Protein AF-A0ABD5P084-F1 (afdb_monomer)

Radius of gyration: 22.84 Å; Cα contacts (8 Å, |Δi|>4): 443; chains: 1; bounding box: 46×52×56 Å

Nearest PDB structures (foldseek):
  8exq-assembly1_B  TM=5.703E-01  e=5.249E-02  Staphylococcus aureus
  4il3-assembly1_A  TM=5.651E-01  e=4.372E-01  Saccharomyces mikatae
  3zvs-assembly3_C  TM=4.382E-01  e=3.040E-01  Archaeoglobus fulgidus

Structure (mmCIF, N/CA/C/O backbone):
data_AF-A0ABD5P084-F1
#
_entry.id   AF-A0ABD5P084-F1
#
loop_
_atom_site.group_PDB
_atom_site.id
_atom_site.type_symbol
_atom_site.label_atom_id
_atom_site.label_alt_id
_atom_site.label_comp_id
_atom_site.label_asym_id
_atom_site.label_entity_id
_atom_site.label_seq_id
_atom_site.pdbx_PDB_ins_code
_atom_site.Cartn_x
_atom_site.Cartn_y
_atom_site.Cartn_z
_atom_site.occupancy
_atom_site.B_iso_or_equiv
_atom_site.auth_seq_id
_atom_site.auth_comp_id
_atom_site.auth_asym_id
_atom_site.auth_atom_id
_atom_site.pdbx_PDB_model_num
ATOM 1 N N . MET A 1 1 ? -18.723 -13.998 24.085 1.00 54.84 1 MET A N 1
ATOM 2 C CA . MET A 1 1 ? -17.718 -13.232 23.325 1.00 54.84 1 MET A CA 1
ATOM 3 C C . MET A 1 1 ? -18.408 -12.003 22.784 1.00 54.84 1 MET A C 1
ATOM 5 O O . MET A 1 1 ? -19.487 -12.147 22.219 1.00 54.84 1 MET A O 1
ATOM 9 N N . VAL A 1 2 ? -17.858 -10.820 23.046 1.00 67.44 2 VAL A N 1
ATOM 10 C CA . VAL A 1 2 ? -18.330 -9.588 22.409 1.00 67.44 2 VAL A CA 1
ATOM 11 C C . VAL A 1 2 ? -17.763 -9.608 20.998 1.00 67.44 2 VAL A C 1
ATOM 13 O O . VAL A 1 2 ? -16.557 -9.723 20.831 1.00 67.44 2 VAL A O 1
ATOM 16 N N . THR A 1 3 ? -18.636 -9.590 19.999 1.00 78.06 3 THR A N 1
ATOM 17 C CA . THR A 1 3 ? -18.246 -9.489 18.595 1.00 78.06 3 THR A CA 1
ATOM 18 C C . THR A 1 3 ? -18.755 -8.158 18.065 1.00 78.06 3 THR A C 1
ATOM 20 O O . THR A 1 3 ? -19.953 -7.888 18.159 1.00 78.06 3 THR A O 1
ATOM 23 N N . ALA A 1 4 ? -17.864 -7.326 17.540 1.00 90.50 4 ALA A N 1
ATOM 24 C CA . ALA A 1 4 ? -18.162 -5.988 17.045 1.00 90.50 4 ALA A CA 1
ATOM 25 C C . ALA A 1 4 ? -17.685 -5.811 15.598 1.00 90.50 4 ALA A C 1
ATOM 27 O O . ALA A 1 4 ? -16.841 -6.557 15.101 1.00 90.50 4 ALA A O 1
ATOM 28 N N . GLY A 1 5 ? -18.248 -4.813 14.923 1.00 93.81 5 GLY A N 1
ATOM 29 C CA . GLY A 1 5 ? -17.979 -4.512 13.519 1.00 93.81 5 GLY A CA 1
ATOM 30 C C . GLY A 1 5 ? -18.914 -5.208 12.549 1.00 93.81 5 GLY A C 1
ATOM 31 O O . GLY A 1 5 ? -19.716 -6.062 12.923 1.00 93.81 5 GLY A O 1
ATOM 32 N N . ASN A 1 6 ? -18.827 -4.781 11.294 1.00 96.38 6 ASN A N 1
ATOM 33 C CA . ASN A 1 6 ? -19.789 -5.113 10.253 1.00 96.38 6 ASN A CA 1
ATOM 34 C C . ASN A 1 6 ? -19.109 -5.845 9.094 1.00 96.38 6 ASN A C 1
ATOM 36 O O . ASN A 1 6 ? -17.939 -5.612 8.788 1.00 96.38 6 ASN A O 1
ATOM 40 N N . LEU A 1 7 ? -19.866 -6.692 8.402 1.00 97.25 7 LEU A N 1
ATOM 41 C CA . LEU A 1 7 ? -19.455 -7.286 7.133 1.00 97.25 7 LEU A CA 1
ATOM 42 C C . LEU A 1 7 ? -20.059 -6.470 5.987 1.00 97.25 7 LEU A C 1
ATOM 44 O O . LEU A 1 7 ? -21.274 -6.291 5.931 1.00 97.25 7 LEU A O 1
ATOM 48 N N . GLY A 1 8 ? -19.217 -5.971 5.083 1.00 94.38 8 GLY A N 1
ATOM 49 C CA . GLY A 1 8 ? -19.654 -5.237 3.889 1.00 94.38 8 GLY A CA 1
ATOM 50 C C . GLY A 1 8 ? -19.990 -6.147 2.703 1.00 94.38 8 GLY A C 1
ATOM 51 O O . GLY A 1 8 ? -20.594 -5.703 1.729 1.00 94.38 8 GLY A O 1
ATOM 52 N N . ASP A 1 9 ? -19.629 -7.429 2.779 1.00 94.62 9 ASP A N 1
ATOM 53 C CA . ASP A 1 9 ? -19.965 -8.453 1.793 1.00 94.62 9 ASP A CA 1
ATOM 54 C C . ASP A 1 9 ? -20.130 -9.841 2.444 1.00 94.62 9 ASP A C 1
ATOM 56 O O . ASP A 1 9 ? -19.928 -10.019 3.644 1.00 94.62 9 ASP A O 1
ATOM 60 N N . SER A 1 10 ? -20.519 -10.839 1.646 1.00 95.38 10 SER A N 1
ATOM 61 C CA . SER A 1 10 ? -20.676 -12.236 2.075 1.00 95.38 10 SER A CA 1
ATOM 62 C C . SER A 1 10 ? -19.436 -13.103 1.819 1.00 95.38 10 SER A C 1
ATOM 64 O O . SER A 1 10 ? -19.519 -14.333 1.835 1.00 95.38 10 SER A O 1
ATOM 66 N N . HIS A 1 11 ? -18.282 -12.499 1.523 1.00 96.25 11 HIS A N 1
ATOM 67 C CA . HIS A 1 11 ? -17.085 -13.249 1.171 1.00 96.25 11 HIS A CA 1
ATOM 68 C C . HIS A 1 11 ? -16.415 -13.829 2.427 1.00 96.25 11 HIS A C 1
ATOM 70 O O . HIS A 1 11 ? -16.206 -13.133 3.419 1.00 96.25 11 HIS A O 1
ATOM 76 N N . ALA A 1 12 ? -15.990 -15.097 2.369 1.00 96.31 12 ALA A N 1
ATOM 77 C CA . ALA A 1 12 ? -15.401 -15.801 3.515 1.00 96.31 12 ALA A CA 1
ATOM 78 C C . ALA A 1 12 ? -14.150 -15.107 4.091 1.00 96.31 12 ALA A C 1
ATOM 80 O O . ALA A 1 12 ? -13.895 -15.175 5.289 1.00 96.31 12 ALA A O 1
ATOM 81 N N . LEU A 1 13 ? -13.371 -14.412 3.253 1.00 97.19 13 LEU A N 1
ATOM 82 C CA . LEU A 1 13 ? -12.238 -13.607 3.728 1.00 97.19 13 LEU A CA 1
ATOM 83 C C . LEU A 1 13 ? -12.682 -12.452 4.636 1.00 97.19 13 LEU A C 1
ATOM 85 O O . LEU A 1 13 ? -12.022 -12.210 5.640 1.00 97.19 13 LEU A O 1
ATOM 89 N N . SER A 1 14 ? -13.782 -11.769 4.317 1.00 97.69 14 SER A N 1
ATOM 90 C CA . SER A 1 14 ? -14.307 -10.680 5.148 1.00 97.69 14 SER A CA 1
ATOM 91 C C . SER A 1 14 ? -14.732 -11.209 6.514 1.00 97.69 14 SER A C 1
ATOM 93 O O . SER A 1 14 ? -14.387 -10.611 7.527 1.00 97.69 14 SER A O 1
ATOM 95 N N . GLN A 1 15 ? -15.381 -12.380 6.545 1.00 97.25 15 GLN A N 1
ATOM 96 C CA . GLN A 1 15 ? -15.731 -13.064 7.791 1.00 97.25 15 GLN A CA 1
ATOM 97 C C . GLN A 1 15 ? -14.491 -13.420 8.620 1.00 97.25 15 GLN A C 1
ATOM 99 O O . GLN A 1 15 ? -14.422 -13.063 9.790 1.00 97.25 15 GLN A O 1
ATOM 104 N N . ARG A 1 16 ? -13.482 -14.056 8.013 1.00 97.69 16 ARG A N 1
ATOM 105 C CA . ARG A 1 16 ? -12.246 -14.418 8.727 1.00 97.69 16 ARG A CA 1
ATOM 106 C C . ARG A 1 16 ? -11.481 -13.197 9.227 1.00 97.69 16 ARG A C 1
ATOM 108 O O . ARG A 1 16 ? -10.911 -13.229 10.310 1.00 97.69 16 ARG A O 1
ATOM 115 N N . ALA A 1 17 ? -11.445 -12.125 8.439 1.00 97.62 17 ALA A N 1
ATOM 116 C CA . ALA A 1 17 ? -10.803 -10.881 8.839 1.00 97.62 17 ALA A CA 1
ATOM 117 C C . ALA A 1 17 ? -11.528 -10.216 10.010 1.00 97.62 17 ALA A C 1
ATOM 119 O O . ALA A 1 17 ? -10.876 -9.719 10.922 1.00 97.62 17 ALA A O 1
ATOM 120 N N . TRP A 1 18 ? -12.860 -10.247 9.994 1.00 97.81 18 TRP A N 1
ATOM 121 C CA . TRP A 1 18 ? -13.700 -9.771 11.086 1.00 97.81 18 TRP A CA 1
ATOM 122 C C . TRP A 1 18 ? -13.502 -10.597 12.366 1.00 97.81 18 TRP A C 1
ATOM 124 O O . TRP A 1 18 ? -13.300 -10.012 13.429 1.00 97.81 18 TRP A O 1
ATOM 134 N N . GLU A 1 19 ? -13.488 -11.931 12.276 1.00 97.62 19 GLU A N 1
ATOM 135 C CA . GLU A 1 19 ? -13.189 -12.830 13.405 1.00 97.62 19 GLU A CA 1
ATOM 136 C C . GLU A 1 19 ? -11.808 -12.516 13.994 1.00 97.62 19 GLU A C 1
ATOM 138 O O . GLU A 1 19 ? -11.692 -12.224 15.183 1.00 97.62 19 GLU A O 1
ATOM 143 N N . TYR A 1 20 ? -10.780 -12.454 13.143 1.00 98.00 20 TYR A N 1
ATOM 144 C CA . TYR A 1 20 ? -9.416 -12.166 13.577 1.00 98.00 20 TYR A CA 1
ATOM 145 C C . TYR A 1 20 ? -9.260 -10.757 14.168 1.00 98.00 20 TYR A C 1
ATOM 147 O O . TYR A 1 20 ? -8.559 -10.571 15.155 1.00 98.00 20 TYR A O 1
ATOM 155 N N . ALA A 1 21 ? -9.936 -9.744 13.621 1.00 97.88 21 ALA A N 1
ATOM 156 C CA . ALA A 1 21 ? -9.920 -8.406 14.205 1.00 97.88 21 ALA A CA 1
ATOM 157 C C . ALA A 1 21 ? -10.550 -8.383 15.605 1.00 97.88 21 ALA A C 1
ATOM 159 O O . ALA A 1 21 ? -10.058 -7.683 16.485 1.00 97.88 21 ALA A O 1
ATOM 160 N N . ASN A 1 22 ? -11.606 -9.169 15.836 1.00 97.75 22 ASN A N 1
ATOM 161 C CA . ASN A 1 22 ? -12.176 -9.316 17.171 1.00 97.75 22 ASN A CA 1
ATOM 162 C C . ASN A 1 22 ? -11.202 -10.023 18.126 1.00 97.75 22 ASN A C 1
ATOM 164 O O . ASN A 1 22 ? -11.099 -9.608 19.275 1.00 97.75 22 ASN A O 1
ATOM 168 N N . GLU A 1 23 ? -10.443 -11.020 17.667 1.00 97.00 23 GLU A N 1
ATOM 169 C CA . GLU A 1 23 ? -9.366 -11.631 18.463 1.00 97.00 23 GLU A CA 1
ATOM 170 C C . GLU A 1 23 ? -8.257 -10.623 18.802 1.00 97.00 23 GLU A C 1
ATOM 172 O O . GLU A 1 23 ? -7.794 -10.586 19.937 1.00 97.00 23 GLU A O 1
ATOM 177 N N . VAL A 1 24 ? -7.873 -9.759 17.856 1.00 97.12 24 VAL A N 1
ATOM 178 C CA . VAL A 1 24 ? -6.862 -8.710 18.077 1.00 97.12 24 VAL A CA 1
ATOM 179 C C . VAL A 1 24 ? -7.318 -7.663 19.096 1.00 97.12 24 VAL A C 1
ATOM 181 O O . VAL A 1 24 ? -6.487 -7.167 19.843 1.00 97.12 24 VAL A O 1
ATOM 184 N N . ILE A 1 25 ? -8.605 -7.304 19.110 1.00 97.44 25 ILE A N 1
ATOM 185 C CA . ILE A 1 25 ? -9.135 -6.217 19.952 1.00 97.44 25 ILE A CA 1
ATOM 186 C C . ILE A 1 25 ? -9.654 -6.702 21.310 1.00 97.44 25 ILE A C 1
ATOM 188 O O . ILE A 1 25 ? -9.570 -5.974 22.296 1.00 97.44 25 ILE A O 1
ATOM 192 N N . PHE A 1 26 ? -10.246 -7.894 21.368 1.00 96.31 26 PHE A N 1
ATOM 193 C CA . PHE A 1 26 ? -10.879 -8.430 22.578 1.00 96.31 26 PHE A CA 1
ATOM 194 C C . PHE A 1 26 ? -10.132 -9.623 23.183 1.00 96.31 26 PHE A C 1
ATOM 196 O O . PHE A 1 26 ? -10.544 -10.110 24.236 1.00 96.31 26 PHE A O 1
ATOM 203 N N . GLY A 1 27 ? -9.095 -10.131 22.515 1.00 93.62 27 GLY A N 1
ATOM 204 C CA . GLY A 1 27 ? -8.202 -11.152 23.054 1.00 93.62 27 GLY A CA 1
ATOM 205 C C . GLY A 1 27 ? -7.037 -10.552 23.841 1.00 93.62 27 GLY A C 1
ATOM 206 O O . GLY A 1 27 ? -6.869 -9.340 23.910 1.00 93.62 27 GLY A O 1
ATOM 207 N N . ASP A 1 28 ? -6.211 -11.429 24.411 1.00 92.50 28 ASP A N 1
ATOM 208 C CA . ASP A 1 28 ? -5.080 -11.041 25.269 1.00 92.50 28 ASP A CA 1
ATOM 209 C C . ASP A 1 28 ? -3.721 -11.068 24.541 1.00 92.50 28 ASP A C 1
ATOM 211 O O . ASP A 1 28 ? -2.689 -10.751 25.129 1.00 92.50 28 ASP A O 1
ATOM 215 N N . GLU A 1 29 ? -3.692 -11.499 23.274 1.00 95.62 29 GLU A N 1
ATOM 216 C CA . GLU A 1 29 ? -2.445 -11.651 22.509 1.00 95.62 29 GLU A CA 1
ATOM 217 C C . GLU A 1 29 ? -1.867 -10.298 22.073 1.00 95.62 29 GLU A C 1
ATOM 219 O O . GLU A 1 29 ? -0.648 -10.119 22.058 1.00 95.62 29 GLU A O 1
ATOM 224 N N . TRP A 1 30 ? -2.734 -9.343 21.729 1.00 96.94 30 TRP A N 1
ATOM 225 C CA . TRP A 1 30 ? -2.341 -8.074 21.128 1.00 96.94 30 TRP A CA 1
ATOM 226 C C . TRP A 1 30 ? -2.726 -6.892 22.027 1.00 96.94 30 TRP A C 1
ATOM 228 O O . TRP A 1 30 ? -3.754 -6.922 22.692 1.00 96.94 30 TRP A O 1
ATOM 238 N N . PRO A 1 31 ? -1.923 -5.816 22.045 1.00 96.12 31 PRO A N 1
ATOM 239 C CA . PRO A 1 31 ? -2.135 -4.669 22.929 1.00 96.12 31 PRO A CA 1
ATOM 240 C C . PRO A 1 31 ? -3.229 -3.695 22.463 1.00 96.12 31 PRO A C 1
ATOM 242 O O . PRO A 1 31 ? -3.500 -2.721 23.165 1.00 96.12 31 PRO A O 1
ATOM 245 N N . LEU A 1 32 ? -3.823 -3.895 21.280 1.00 95.50 32 LEU A N 1
ATOM 246 C CA . LEU A 1 32 ? -4.960 -3.083 20.848 1.00 95.50 32 LEU A CA 1
ATOM 247 C C . LEU A 1 32 ? -6.213 -3.507 21.616 1.00 95.50 32 LEU A C 1
ATOM 249 O O . LEU A 1 32 ? -6.466 -4.685 21.816 1.00 95.50 32 LEU A O 1
ATOM 253 N N . THR A 1 33 ? -7.019 -2.528 22.015 1.00 96.19 33 THR A N 1
ATOM 254 C CA . THR A 1 33 ? -8.219 -2.748 22.836 1.00 96.19 33 THR A CA 1
ATOM 255 C C . THR A 1 33 ? -9.388 -1.917 22.301 1.00 96.19 33 THR A C 1
ATOM 257 O O . THR A 1 33 ? -9.175 -1.059 21.433 1.00 96.19 33 THR A O 1
ATOM 260 N N . PRO A 1 34 ? -10.616 -2.096 22.824 1.00 96.06 34 PRO A N 1
ATOM 261 C CA . PRO A 1 34 ? -11.763 -1.276 22.432 1.00 96.06 34 PRO A CA 1
ATOM 262 C C . PRO A 1 34 ? -11.596 0.223 22.719 1.00 96.06 34 PRO A C 1
ATOM 264 O O . PRO A 1 34 ? -12.271 1.032 22.091 1.00 96.06 34 PRO A O 1
ATOM 267 N N . ASP A 1 35 ? -10.682 0.602 23.620 1.00 94.88 35 ASP A N 1
ATOM 268 C CA . ASP A 1 35 ? -10.344 2.009 23.885 1.00 94.88 35 ASP A CA 1
ATOM 269 C C . ASP A 1 35 ? -9.488 2.623 22.764 1.00 94.88 35 ASP A C 1
ATOM 271 O O . ASP A 1 35 ? -9.433 3.843 22.613 1.00 94.88 35 ASP A O 1
ATOM 275 N N . HIS A 1 36 ? -8.817 1.782 21.971 1.00 95.94 36 HIS A N 1
ATOM 276 C CA . HIS A 1 36 ? -7.998 2.198 20.835 1.00 95.94 36 HIS A CA 1
ATOM 277 C C . HIS A 1 36 ? -8.783 2.161 19.521 1.00 95.94 36 HIS A C 1
ATOM 279 O O . HIS A 1 36 ? -8.649 3.060 18.694 1.00 95.94 36 HIS A O 1
ATOM 285 N N . VAL A 1 37 ? -9.576 1.107 19.306 1.00 96.69 37 VAL A N 1
ATOM 286 C CA . VAL A 1 37 ? -10.361 0.917 18.081 1.00 96.69 37 VAL A CA 1
ATOM 287 C C . VAL A 1 37 ? -11.785 0.518 18.444 1.00 96.69 37 VAL A C 1
ATOM 289 O O . VAL A 1 37 ? -12.042 -0.601 18.891 1.00 96.69 37 VAL A O 1
ATOM 292 N N . ASP A 1 38 ? -12.735 1.399 18.150 1.00 96.56 38 ASP A N 1
ATOM 293 C CA . ASP A 1 38 ? -14.154 1.074 18.164 1.00 96.56 38 ASP A CA 1
ATOM 294 C C . ASP A 1 38 ? -14.495 0.250 16.917 1.00 96.56 38 ASP A C 1
ATOM 296 O O . ASP A 1 38 ? -14.805 0.778 15.839 1.00 96.56 38 ASP A O 1
ATOM 300 N N . LEU A 1 39 ? -14.426 -1.075 17.068 1.00 96.81 39 LEU A N 1
ATOM 301 C CA . LEU A 1 39 ? -14.740 -2.010 15.992 1.00 96.81 39 LEU A CA 1
ATOM 302 C C . LEU A 1 39 ? -16.181 -1.899 15.504 1.00 96.81 39 LEU A C 1
ATOM 304 O O . LEU A 1 39 ? -16.416 -2.215 14.343 1.00 96.81 39 LEU A O 1
ATOM 308 N N . SER A 1 40 ? -17.140 -1.417 16.308 1.00 96.69 40 SER A N 1
ATOM 309 C CA . SER A 1 40 ? -18.540 -1.277 15.864 1.00 96.69 40 SER A CA 1
ATOM 310 C C . SER A 1 40 ? -18.689 -0.332 14.665 1.00 96.69 40 SER A C 1
ATOM 312 O O . SER A 1 40 ? -19.642 -0.435 13.889 1.00 96.69 40 SER A O 1
ATOM 314 N N . ARG A 1 41 ? -17.688 0.531 14.469 1.00 96.81 41 ARG A N 1
ATOM 315 C CA . ARG A 1 41 ? -17.584 1.516 13.392 1.00 96.81 41 ARG A CA 1
ATOM 316 C C . ARG A 1 41 ? -16.690 1.060 12.241 1.00 96.81 41 ARG A C 1
ATOM 318 O O . ARG A 1 41 ? -16.407 1.846 11.337 1.00 96.81 41 ARG A O 1
ATOM 325 N N . VAL A 1 42 ? -16.239 -0.192 12.261 1.00 98.06 42 VAL A N 1
ATOM 326 C CA . VAL A 1 42 ? -15.393 -0.789 11.228 1.00 98.06 42 VAL A CA 1
ATOM 327 C C . VAL A 1 42 ? -16.207 -1.785 10.406 1.00 98.06 42 VAL A C 1
ATOM 329 O O . VAL A 1 42 ? -16.920 -2.634 10.940 1.00 98.06 42 VAL A O 1
ATOM 332 N N . THR A 1 43 ? -16.101 -1.676 9.084 1.00 97.94 43 THR A N 1
ATOM 333 C CA . THR A 1 43 ? -16.684 -2.614 8.118 1.00 97.94 43 THR A CA 1
ATOM 334 C C . THR A 1 43 ? -15.578 -3.374 7.395 1.00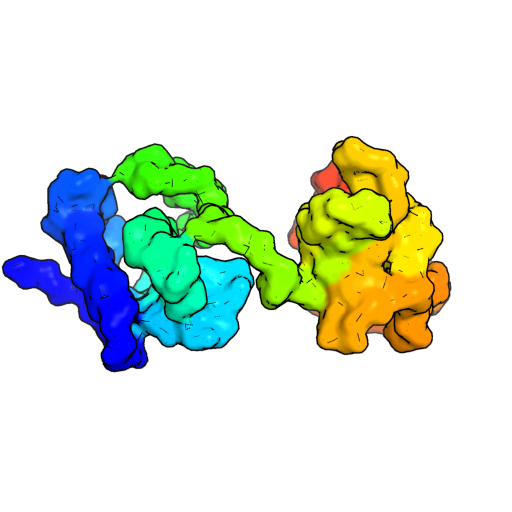 97.94 43 THR A C 1
ATOM 336 O O . THR A 1 43 ? -14.615 -2.762 6.935 1.00 97.94 43 THR A O 1
ATOM 339 N N . PHE A 1 44 ? -15.714 -4.692 7.268 1.00 98.25 44 PHE A N 1
ATOM 340 C CA . PHE A 1 44 ? -14.752 -5.553 6.580 1.00 98.25 44 PHE A CA 1
ATOM 341 C C . PHE A 1 44 ? -15.268 -5.962 5.202 1.00 98.25 44 PHE A C 1
ATOM 343 O O . PHE A 1 44 ? -16.402 -6.423 5.067 1.00 98.25 44 PHE A O 1
ATOM 350 N N . GLU A 1 45 ? -14.421 -5.819 4.186 1.00 97.50 45 GLU A N 1
ATOM 351 C CA . GLU A 1 45 ? -14.733 -6.162 2.797 1.00 97.50 45 GLU A CA 1
ATOM 352 C C . GLU A 1 45 ? -13.582 -6.900 2.110 1.00 97.50 45 GLU A C 1
ATOM 354 O O . GLU A 1 45 ? -12.397 -6.679 2.378 1.00 97.50 45 GLU A O 1
ATOM 359 N N . THR A 1 46 ? -13.926 -7.704 1.112 1.00 96.00 46 THR A N 1
ATOM 360 C CA . THR A 1 46 ? -12.990 -8.366 0.217 1.00 96.00 46 THR A CA 1
ATOM 361 C C . THR A 1 46 ? -13.003 -7.706 -1.157 1.00 96.00 46 THR A C 1
ATOM 363 O O . THR A 1 46 ? -14.021 -7.592 -1.833 1.00 96.00 46 THR A O 1
ATOM 366 N N . SER A 1 47 ? -11.823 -7.342 -1.654 1.00 89.44 47 SER A N 1
ATOM 367 C CA . SER A 1 47 ? -11.641 -6.897 -3.030 1.00 89.44 47 SER A CA 1
ATOM 368 C C . SER A 1 47 ? -11.104 -8.009 -3.922 1.00 89.44 47 SER A C 1
ATOM 370 O O . SER A 1 47 ? -9.996 -8.508 -3.725 1.00 89.44 47 SER A O 1
ATOM 372 N N . THR A 1 48 ? -11.830 -8.306 -4.998 1.00 85.12 48 THR A N 1
ATOM 373 C CA . THR A 1 48 ? -11.355 -9.165 -6.098 1.00 85.12 48 THR A CA 1
ATOM 374 C C . THR A 1 48 ? -10.509 -8.412 -7.130 1.00 85.12 48 THR A C 1
ATOM 376 O O . THR A 1 48 ? -9.887 -9.032 -7.987 1.00 85.12 48 THR A O 1
ATOM 379 N N . ARG A 1 49 ? -10.468 -7.073 -7.058 1.00 80.12 49 ARG A N 1
ATOM 380 C CA . ARG A 1 49 ? -9.785 -6.196 -8.032 1.00 80.12 49 ARG A CA 1
ATOM 381 C C . ARG A 1 49 ? -8.528 -5.524 -7.475 1.00 80.12 49 ARG A C 1
ATOM 383 O O . ARG A 1 49 ? -7.788 -4.886 -8.223 1.00 80.12 49 ARG A O 1
ATOM 390 N N . MET A 1 50 ? -8.285 -5.616 -6.169 1.00 75.62 50 MET A N 1
ATOM 391 C CA . MET A 1 50 ? -7.124 -5.005 -5.525 1.00 75.62 50 MET A CA 1
ATOM 392 C C . MET A 1 50 ? -5.858 -5.8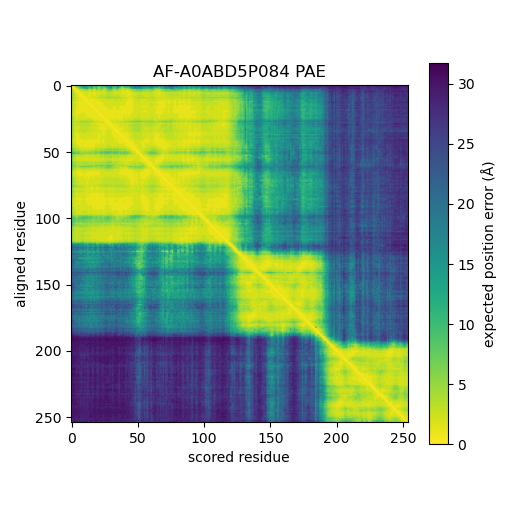07 -5.835 1.00 75.62 50 MET A C 1
ATOM 394 O O . MET A 1 50 ? -5.650 -6.896 -5.309 1.00 75.62 50 MET A O 1
ATOM 398 N N . VAL A 1 51 ? -5.009 -5.249 -6.698 1.00 65.56 51 VAL A N 1
ATOM 399 C CA . VAL A 1 51 ? -3.802 -5.927 -7.211 1.00 65.56 51 VAL A CA 1
ATOM 400 C C . VAL A 1 51 ? -2.483 -5.296 -6.763 1.00 65.56 51 VAL A C 1
ATOM 402 O O . VAL A 1 51 ? -1.434 -5.886 -6.983 1.00 65.56 51 VAL A O 1
ATOM 405 N N . ARG A 1 52 ? -2.518 -4.094 -6.171 1.00 63.81 52 ARG A N 1
ATOM 406 C CA . ARG A 1 52 ? -1.315 -3.317 -5.797 1.00 63.81 52 ARG A CA 1
ATOM 407 C C . ARG A 1 52 ? -1.045 -3.254 -4.296 1.00 63.81 52 ARG A C 1
ATOM 409 O O . ARG A 1 52 ? 0.019 -2.799 -3.900 1.00 63.81 52 ARG A O 1
ATOM 416 N N . ARG A 1 53 ? -2.041 -3.600 -3.486 1.00 72.19 53 ARG A N 1
ATOM 417 C CA . ARG A 1 53 ? -2.016 -3.527 -2.024 1.00 72.19 53 ARG A CA 1
ATOM 418 C C . ARG A 1 53 ? -2.627 -4.805 -1.473 1.00 72.19 53 ARG A C 1
ATOM 420 O O . ARG A 1 53 ? -3.420 -5.444 -2.169 1.00 72.19 53 ARG A O 1
ATOM 427 N N . HIS A 1 54 ? -2.261 -5.147 -0.248 1.00 84.56 54 HIS A N 1
ATOM 428 C CA . HIS A 1 54 ? -2.796 -6.317 0.440 1.00 84.56 54 HIS A CA 1
ATOM 429 C C . HIS A 1 54 ? -4.027 -5.975 1.282 1.00 84.56 54 HIS A C 1
ATOM 431 O O . HIS A 1 54 ? -4.959 -6.777 1.334 1.00 84.56 54 HIS A O 1
ATOM 437 N N . GLY A 1 55 ? -4.057 -4.758 1.825 1.00 85.19 55 GLY A N 1
ATOM 438 C CA . GLY A 1 55 ? -5.181 -4.155 2.523 1.00 85.19 55 GLY A CA 1
ATOM 439 C C . GLY A 1 55 ? -5.249 -2.650 2.276 1.00 85.19 55 GLY A C 1
ATOM 440 O O . GLY A 1 55 ? -4.354 -2.055 1.658 1.00 85.19 55 GLY A O 1
ATOM 441 N N . VAL A 1 56 ? -6.369 -2.058 2.676 1.00 86.62 56 VAL A N 1
ATOM 442 C CA . VAL A 1 56 ? -6.505 -0.615 2.860 1.00 86.62 56 VAL A CA 1
ATOM 443 C C . VAL A 1 56 ? -7.623 -0.321 3.853 1.00 86.62 56 VAL A C 1
ATOM 445 O O . VAL A 1 56 ? -8.716 -0.876 3.738 1.00 86.62 56 VAL A O 1
ATOM 448 N N . CYS A 1 57 ? -7.370 0.608 4.763 1.00 89.69 57 CYS A N 1
ATOM 449 C CA . CYS A 1 57 ? -8.367 1.258 5.592 1.00 89.69 57 CYS A CA 1
ATOM 450 C C . CYS A 1 57 ? -8.783 2.593 4.956 1.00 89.69 57 CYS A C 1
ATOM 452 O O . CYS A 1 57 ? -7.948 3.445 4.645 1.00 89.69 57 CYS A O 1
ATOM 454 N N . SER A 1 58 ? -10.081 2.776 4.725 1.00 86.62 58 SER A N 1
ATOM 455 C CA . SER A 1 58 ? -10.662 4.042 4.262 1.00 86.62 58 SER A CA 1
ATOM 456 C C . SER A 1 58 ? -11.667 4.571 5.274 1.00 86.62 58 SER A C 1
ATOM 458 O O . SER A 1 58 ? -12.464 3.787 5.778 1.00 86.62 58 SER A O 1
ATOM 460 N N . SER A 1 59 ? -11.664 5.880 5.518 1.00 88.88 59 SER A N 1
ATOM 461 C CA . SER A 1 59 ? -12.552 6.557 6.470 1.00 88.88 59 SER A CA 1
ATOM 462 C C . SER A 1 59 ? -13.536 7.484 5.757 1.00 88.88 59 SER A C 1
ATOM 464 O O . SER A 1 59 ? -13.214 8.039 4.703 1.00 88.88 59 SER A O 1
ATOM 466 N N . ASP A 1 60 ? -14.719 7.669 6.342 1.00 88.12 60 ASP A N 1
ATOM 467 C CA . ASP A 1 60 ? -15.691 8.689 5.928 1.00 88.12 60 ASP A CA 1
ATOM 468 C C . ASP A 1 60 ? -15.399 10.087 6.507 1.00 88.12 60 ASP A C 1
ATOM 470 O O . ASP A 1 60 ? -16.119 11.042 6.221 1.00 88.12 60 ASP A O 1
ATOM 474 N N . GLY A 1 61 ? -14.336 10.219 7.309 1.00 83.31 61 GLY A N 1
ATOM 475 C CA . GLY A 1 61 ? -13.959 11.456 7.998 1.00 83.31 61 GLY A CA 1
ATOM 476 C C . GLY A 1 61 ? -14.725 11.705 9.299 1.00 83.31 61 GLY A C 1
ATOM 477 O O . GLY A 1 61 ? -14.391 12.631 10.031 1.00 83.31 61 GLY A O 1
ATOM 478 N N . CYS A 1 62 ? -15.713 10.871 9.625 1.00 84.25 62 CYS A N 1
ATOM 479 C CA . CYS A 1 62 ? -16.428 10.905 10.897 1.00 84.25 62 CYS A CA 1
ATOM 480 C C . CYS A 1 62 ? -15.932 9.829 11.869 1.00 84.25 62 CYS A C 1
ATOM 482 O O . CYS A 1 62 ? -16.410 9.788 13.000 1.00 84.25 62 CYS A O 1
ATOM 484 N N . GLY A 1 63 ? -14.992 8.973 11.452 1.00 81.62 63 GLY A N 1
ATOM 485 C CA . GLY A 1 63 ? -14.426 7.872 12.238 1.00 81.62 63 GLY A CA 1
ATOM 486 C C . GLY A 1 63 ? -15.004 6.498 11.883 1.00 81.62 63 GLY A C 1
ATOM 487 O O . GLY A 1 63 ? -14.591 5.499 12.472 1.00 81.62 63 GLY A O 1
ATOM 488 N N . ASN A 1 64 ? -15.933 6.413 10.920 1.00 92.75 64 ASN A N 1
ATOM 489 C CA . ASN A 1 64 ? -16.345 5.115 10.390 1.00 92.75 64 ASN A CA 1
ATOM 490 C C . ASN A 1 64 ? -15.323 4.663 9.352 1.00 92.75 64 ASN A C 1
ATOM 492 O O . ASN A 1 64 ? -14.952 5.425 8.458 1.00 92.75 64 ASN A O 1
ATOM 496 N N . CYS A 1 65 ? -14.878 3.418 9.472 1.00 95.25 65 CYS A N 1
ATOM 497 C CA . CYS A 1 65 ? -13.806 2.870 8.656 1.00 95.25 65 CYS A CA 1
ATOM 498 C C . CYS A 1 65 ? -14.281 1.654 7.862 1.00 95.25 65 CYS A C 1
ATOM 500 O O . CYS A 1 65 ? -15.099 0.857 8.314 1.00 95.25 65 CYS A O 1
ATOM 502 N N . THR A 1 66 ? -13.729 1.479 6.668 1.00 96.31 66 THR A N 1
ATOM 503 C CA . THR A 1 66 ? -13.839 0.246 5.888 1.00 96.31 66 THR A CA 1
ATOM 504 C C . THR A 1 66 ? -12.446 -0.319 5.680 1.00 96.31 66 THR A C 1
ATOM 506 O O . THR A 1 66 ? -11.620 0.313 5.018 1.00 96.31 66 THR A O 1
ATOM 509 N N . ILE A 1 67 ? -12.196 -1.505 6.228 1.00 96.69 67 ILE A N 1
ATOM 510 C CA . ILE A 1 67 ? -10.987 -2.283 5.980 1.00 96.69 67 ILE A CA 1
ATOM 511 C C . ILE A 1 67 ? -11.285 -3.231 4.826 1.00 96.69 67 ILE A C 1
ATOM 513 O O . ILE A 1 67 ? -12.110 -4.138 4.932 1.00 96.69 67 ILE A O 1
ATOM 517 N N . ARG A 1 68 ? -10.605 -3.016 3.701 1.00 95.31 68 ARG A N 1
ATOM 518 C CA . ARG A 1 68 ? -10.760 -3.834 2.501 1.00 95.31 68 ARG A CA 1
ATOM 519 C C . ARG A 1 68 ? -9.497 -4.641 2.243 1.00 95.31 68 ARG A C 1
ATOM 521 O O . ARG A 1 68 ? -8.434 -4.057 2.059 1.00 95.31 68 ARG A O 1
ATOM 528 N N . LEU A 1 69 ? -9.620 -5.962 2.156 1.00 94.50 69 LEU A N 1
ATOM 529 C CA . LEU A 1 69 ? -8.500 -6.882 1.932 1.00 94.50 69 LEU A CA 1
ATOM 530 C C . LEU A 1 69 ? -8.492 -7.438 0.510 1.00 94.50 69 LEU A C 1
ATOM 532 O O . LEU A 1 69 ? -9.533 -7.615 -0.122 1.00 94.50 69 LEU A O 1
ATOM 536 N N . SER A 1 70 ? -7.309 -7.736 -0.017 1.00 90.88 70 SER A N 1
ATOM 537 C CA . SER A 1 70 ? -7.170 -8.324 -1.347 1.00 90.88 70 SER A CA 1
ATOM 538 C C . SER A 1 70 ? -7.389 -9.837 -1.318 1.00 90.88 70 SER A C 1
ATOM 540 O O . SER A 1 70 ? -6.605 -10.578 -0.719 1.00 90.88 70 SER A O 1
ATOM 542 N N . LYS A 1 71 ? -8.387 -10.318 -2.076 1.00 92.75 71 LYS A N 1
ATOM 543 C CA . LYS A 1 71 ? -8.555 -11.754 -2.357 1.00 92.75 71 LYS A CA 1
ATOM 544 C C . LYS A 1 71 ? -7.287 -12.346 -2.978 1.00 92.75 71 LYS A C 1
ATOM 546 O O . LYS A 1 71 ? -6.917 -13.470 -2.672 1.00 92.75 71 LYS A O 1
ATOM 551 N N . ARG A 1 72 ? -6.588 -11.573 -3.815 1.00 88.31 72 ARG A N 1
ATOM 552 C CA . ARG A 1 72 ? -5.352 -12.019 -4.466 1.00 88.31 72 ARG A CA 1
ATOM 553 C C . ARG A 1 72 ? -4.252 -12.331 -3.453 1.00 88.31 72 ARG A C 1
ATOM 555 O O . ARG A 1 72 ? -3.505 -13.279 -3.664 1.00 88.31 72 ARG A O 1
ATOM 562 N N . THR A 1 73 ? -4.154 -11.560 -2.370 1.00 88.00 73 THR A N 1
ATOM 563 C CA . THR A 1 73 ? -3.217 -11.868 -1.280 1.00 88.00 73 THR A CA 1
ATOM 564 C C . THR A 1 73 ? -3.598 -13.166 -0.593 1.00 88.00 73 THR A C 1
ATOM 566 O O . THR A 1 73 ? -2.725 -14.002 -0.403 1.00 88.00 73 THR A O 1
ATOM 569 N N . LEU A 1 74 ? -4.886 -13.372 -0.291 1.00 92.25 74 LEU A N 1
ATOM 570 C CA . LEU A 1 74 ? -5.349 -14.633 0.291 1.00 92.25 74 LEU A CA 1
ATOM 571 C C . LEU A 1 74 ? -4.981 -15.823 -0.604 1.00 92.25 74 LEU A C 1
ATOM 573 O O . LEU A 1 74 ? -4.430 -16.802 -0.115 1.00 92.25 74 LEU A O 1
ATOM 577 N N . ASP A 1 75 ? -5.249 -15.718 -1.907 1.00 89.94 75 ASP A N 1
ATOM 578 C CA . ASP A 1 75 ? -4.984 -16.793 -2.867 1.00 89.94 75 ASP A CA 1
ATOM 579 C C . ASP A 1 75 ? -3.479 -17.119 -2.987 1.00 89.94 75 ASP A C 1
ATOM 581 O O . ASP A 1 75 ? -3.124 -18.259 -3.269 1.00 89.94 75 ASP A O 1
ATOM 585 N N . ARG A 1 76 ? -2.591 -16.127 -2.813 1.00 86.06 76 ARG A N 1
ATOM 586 C CA . ARG A 1 76 ? -1.143 -16.266 -3.072 1.00 86.06 76 ARG A CA 1
ATOM 587 C C . ARG A 1 76 ? -0.276 -16.468 -1.833 1.00 86.06 76 ARG A C 1
ATOM 589 O O . ARG A 1 76 ? 0.751 -17.126 -1.932 1.00 86.06 76 ARG A O 1
ATOM 596 N N . ALA A 1 77 ? -0.646 -15.862 -0.713 1.00 86.44 77 ALA A N 1
ATOM 597 C CA . ALA A 1 77 ? 0.142 -15.838 0.520 1.00 86.44 77 ALA A CA 1
ATOM 598 C C . ALA A 1 77 ? -0.607 -16.446 1.715 1.00 86.44 77 ALA A C 1
ATOM 600 O O . ALA A 1 77 ? -0.050 -16.568 2.803 1.00 86.44 77 ALA A O 1
ATOM 601 N N . GLY A 1 78 ? -1.871 -16.833 1.527 1.00 92.50 78 GLY A N 1
ATOM 602 C CA . GLY A 1 78 ? -2.692 -17.384 2.591 1.00 92.50 78 GLY A CA 1
ATOM 603 C C . GLY A 1 78 ? -3.171 -16.336 3.594 1.00 92.50 78 GLY A C 1
ATOM 604 O O . GLY A 1 78 ? -2.981 -15.127 3.443 1.00 92.50 78 GLY A O 1
ATOM 605 N N . PHE A 1 79 ? -3.867 -16.823 4.620 1.00 95.06 79 PHE A N 1
ATOM 606 C CA . PHE A 1 79 ? -4.479 -15.965 5.632 1.00 95.06 79 PHE A CA 1
ATOM 607 C C . PHE A 1 79 ? -3.480 -15.482 6.688 1.00 95.06 79 PHE A C 1
ATOM 609 O O . PHE A 1 79 ? -3.619 -14.359 7.151 1.00 95.06 79 PHE A O 1
ATOM 616 N N . GLU A 1 80 ? -2.456 -16.271 7.024 1.00 91.62 80 GLU A N 1
ATOM 617 C CA . GLU A 1 80 ? -1.425 -15.874 7.999 1.00 91.62 80 GLU A CA 1
ATOM 618 C C . GLU A 1 80 ? -0.722 -14.578 7.583 1.00 91.62 80 GLU A C 1
ATOM 620 O O . GLU A 1 80 ? -0.580 -13.652 8.378 1.00 91.62 80 GLU A O 1
ATOM 625 N N . ALA A 1 81 ? -0.392 -14.442 6.297 1.00 87.56 81 ALA A N 1
ATOM 626 C CA . ALA A 1 81 ? 0.142 -13.197 5.760 1.00 87.56 81 ALA A CA 1
ATOM 627 C C . ALA A 1 81 ? -0.841 -12.019 5.924 1.00 87.56 81 ALA A C 1
ATOM 629 O O . ALA A 1 81 ? -0.451 -10.905 6.266 1.00 87.56 81 ALA A O 1
ATOM 630 N N . LEU A 1 82 ? -2.139 -12.264 5.732 1.00 93.38 82 LEU A N 1
ATOM 631 C CA . LEU A 1 82 ? -3.169 -11.243 5.913 1.00 93.38 82 LEU A CA 1
ATOM 632 C C . LEU A 1 82 ? -3.387 -10.851 7.375 1.00 93.38 82 LEU A C 1
ATOM 634 O O . LEU A 1 82 ? -3.893 -9.758 7.600 1.00 93.38 82 LEU A O 1
ATOM 638 N N . GLN A 1 83 ? -2.990 -11.660 8.359 1.00 95.62 83 GLN A N 1
ATOM 639 C CA . GLN A 1 83 ? -3.108 -11.281 9.769 1.00 95.62 83 GLN A CA 1
ATOM 640 C C . GLN A 1 83 ? -2.260 -10.042 10.089 1.00 95.62 83 GLN A C 1
ATOM 642 O O . GLN A 1 83 ? -2.759 -9.115 10.725 1.00 95.62 83 GLN A O 1
ATOM 647 N N . GLU A 1 84 ? -1.023 -9.959 9.580 1.00 93.19 84 GLU A N 1
ATOM 648 C CA . GLU A 1 84 ? -0.204 -8.739 9.704 1.00 93.19 84 GLU A CA 1
ATOM 649 C C . GLU A 1 84 ? -0.864 -7.555 8.988 1.00 93.19 84 GLU A C 1
ATOM 651 O O . GLU A 1 84 ? -0.954 -6.469 9.559 1.00 93.19 84 GLU A O 1
ATOM 656 N N . THR A 1 85 ? -1.397 -7.767 7.775 1.00 92.31 85 THR A N 1
ATOM 657 C CA . THR A 1 85 ? -2.166 -6.727 7.068 1.00 92.31 85 THR A CA 1
ATOM 658 C C . THR A 1 85 ? -3.350 -6.249 7.915 1.00 92.31 85 THR A C 1
ATOM 660 O O . THR A 1 85 ? -3.568 -5.052 8.032 1.00 92.31 85 THR A O 1
ATOM 663 N N . ILE A 1 86 ? -4.118 -7.147 8.536 1.00 96.62 86 ILE A N 1
ATOM 664 C CA . ILE A 1 86 ? -5.284 -6.774 9.349 1.00 96.62 86 ILE A CA 1
ATOM 665 C C . ILE A 1 86 ? -4.851 -5.929 10.548 1.00 96.62 86 ILE A C 1
ATOM 667 O O . ILE A 1 86 ? -5.430 -4.866 10.766 1.00 96.62 86 ILE A O 1
ATOM 671 N N . ARG A 1 87 ? -3.805 -6.338 11.279 1.00 96.81 87 ARG A N 1
ATOM 672 C CA . ARG A 1 87 ? -3.256 -5.540 12.390 1.00 96.81 87 ARG A CA 1
ATOM 673 C C . ARG A 1 87 ? -2.785 -4.162 11.913 1.00 96.81 87 ARG A C 1
ATOM 675 O O . ARG A 1 87 ? -3.088 -3.163 12.557 1.00 96.81 87 ARG A O 1
ATOM 682 N N . HIS A 1 88 ? -2.134 -4.087 10.752 1.00 93.94 88 HIS A N 1
ATOM 683 C CA . HIS A 1 88 ? -1.732 -2.826 10.122 1.00 93.94 88 HIS A CA 1
ATOM 684 C C . HIS A 1 88 ? -2.935 -1.914 9.829 1.00 93.94 88 HIS A C 1
ATOM 686 O O . HIS A 1 88 ? -2.928 -0.737 10.185 1.00 93.94 88 HIS A O 1
ATOM 692 N N . GLU A 1 89 ? -3.990 -2.441 9.205 1.00 95.44 89 GLU A N 1
ATOM 693 C CA . GLU A 1 89 ? -5.178 -1.645 8.881 1.00 95.44 89 GLU A CA 1
ATOM 694 C C . GLU A 1 89 ? -5.978 -1.240 10.133 1.00 95.44 89 GLU A C 1
ATOM 696 O O . GLU A 1 89 ? -6.621 -0.189 10.132 1.00 95.44 89 GLU A O 1
ATOM 701 N N . LEU A 1 90 ? -5.908 -2.016 11.222 1.00 97.31 90 LEU A N 1
ATOM 702 C CA . LEU A 1 90 ? -6.482 -1.644 12.520 1.00 97.31 90 LEU A CA 1
ATOM 703 C C . LEU A 1 90 ? -5.750 -0.459 13.163 1.00 97.31 90 LEU A C 1
ATOM 705 O O . LEU A 1 90 ? -6.405 0.395 13.756 1.00 97.31 90 LEU A O 1
ATOM 709 N N . VAL A 1 91 ? -4.430 -0.332 12.982 1.00 95.19 91 VAL A N 1
ATOM 710 C CA . VAL A 1 91 ? -3.700 0.884 13.389 1.00 95.19 91 VAL A CA 1
ATOM 711 C C . VAL A 1 91 ? -4.211 2.099 12.618 1.00 95.19 91 VAL A C 1
ATOM 713 O O . VAL A 1 91 ? -4.430 3.158 13.205 1.00 95.19 91 VAL A O 1
ATOM 716 N N . HIS A 1 92 ? -4.473 1.953 11.317 1.00 92.06 92 HIS A N 1
ATOM 717 C CA . HIS A 1 92 ? -5.096 3.027 10.549 1.00 92.06 92 HIS A CA 1
ATOM 718 C C . HIS A 1 92 ? -6.518 3.335 11.033 1.00 92.06 92 HIS A C 1
ATOM 720 O O . HIS A 1 92 ? -6.880 4.505 11.098 1.00 92.06 92 HIS A O 1
ATOM 726 N N . ALA A 1 93 ? -7.311 2.337 11.433 1.00 96.25 93 ALA A N 1
ATOM 727 C CA . ALA A 1 93 ? -8.614 2.586 12.055 1.00 96.25 93 ALA A CA 1
ATOM 728 C C . ALA A 1 93 ? -8.479 3.386 13.367 1.00 96.25 93 ALA A C 1
ATOM 730 O O . ALA A 1 93 ? -9.182 4.380 13.535 1.00 96.25 93 ALA A O 1
ATOM 731 N N . TYR A 1 94 ? -7.522 3.034 14.234 1.00 96.06 94 TYR A N 1
ATOM 732 C CA . TYR A 1 94 ? -7.180 3.807 15.437 1.00 96.06 94 TYR A CA 1
ATOM 733 C C . TYR A 1 94 ? -6.843 5.269 15.098 1.00 96.06 94 TYR A C 1
ATOM 735 O O . TYR A 1 94 ? -7.428 6.189 15.669 1.00 96.06 94 TYR A O 1
ATOM 743 N N . GLN A 1 95 ? -5.949 5.506 14.132 1.00 91.50 95 GLN A N 1
ATOM 744 C CA . GLN A 1 95 ? -5.560 6.863 13.726 1.00 91.50 95 GLN A CA 1
ATOM 745 C C . GLN A 1 95 ? -6.752 7.664 13.184 1.00 91.50 95 GLN A C 1
ATOM 747 O O . GLN A 1 95 ? -6.882 8.844 13.483 1.00 91.50 95 GLN A O 1
ATOM 752 N N . GLN A 1 96 ? -7.638 7.027 12.412 1.00 92.75 96 GLN A N 1
ATOM 753 C CA . GLN A 1 96 ? -8.833 7.664 11.845 1.00 92.75 96 GLN A CA 1
ATOM 754 C C . GLN A 1 96 ? -9.903 7.975 12.900 1.00 92.75 96 GLN A C 1
ATOM 756 O O . GLN A 1 96 ? -10.688 8.906 12.724 1.00 92.75 96 GLN A O 1
ATOM 761 N N . GLN A 1 97 ? -9.957 7.196 13.980 1.00 94.62 97 GLN A N 1
ATOM 762 C CA . GLN A 1 97 ? -10.876 7.410 15.099 1.00 94.62 97 GLN A CA 1
ATOM 763 C C . GLN A 1 97 ? -10.312 8.369 16.157 1.00 94.62 97 GLN A C 1
ATOM 765 O O . GLN A 1 97 ? -11.074 8.906 16.961 1.00 94.62 97 GLN A O 1
ATOM 770 N N . THR A 1 98 ? -9.002 8.627 16.138 1.00 93.12 98 THR A N 1
ATOM 771 C CA . THR A 1 98 ? -8.331 9.502 17.101 1.00 93.12 98 THR A CA 1
ATOM 772 C C . THR A 1 98 ? -8.187 10.920 16.557 1.00 93.12 98 THR A C 1
ATOM 774 O O . THR A 1 98 ? -7.477 11.183 15.588 1.00 93.12 98 THR A O 1
ATOM 777 N N . THR A 1 99 ? -8.828 11.879 17.222 1.00 88.25 99 THR A N 1
ATOM 778 C CA . THR A 1 99 ? -8.749 13.296 16.848 1.00 88.25 99 THR A CA 1
ATOM 779 C C . THR A 1 99 ? -7.317 13.828 16.935 1.00 88.25 99 THR A C 1
ATOM 781 O O . THR A 1 99 ? -6.646 13.667 17.951 1.00 88.25 99 THR A O 1
ATOM 784 N N . GLY A 1 100 ? -6.877 14.544 15.896 1.00 82.88 100 GLY A N 1
ATOM 785 C CA . GLY A 1 100 ? -5.600 15.271 15.897 1.00 82.88 100 GLY A CA 1
ATOM 786 C C . GLY A 1 100 ? -4.366 14.411 15.617 1.00 82.88 100 GLY A C 1
ATOM 787 O O . GLY A 1 100 ? -3.248 14.886 15.802 1.00 82.88 100 GLY A O 1
ATOM 788 N N . VAL A 1 101 ? -4.554 13.170 15.166 1.00 86.62 101 VAL A N 1
ATOM 789 C CA . VAL A 1 101 ? -3.469 12.244 14.840 1.00 86.62 101 VAL A CA 1
ATOM 790 C C . VAL A 1 101 ? -3.256 12.160 13.326 1.00 86.62 101 VAL A C 1
ATOM 792 O O . VAL A 1 101 ? -4.208 12.091 12.552 1.00 86.62 101 VAL A O 1
ATOM 795 N N . ASP A 1 102 ? -1.989 12.156 12.898 1.00 81.81 102 ASP A N 1
ATOM 796 C CA . ASP A 1 102 ? -1.635 11.893 11.501 1.00 81.81 102 ASP A CA 1
ATOM 797 C C . ASP A 1 102 ? -1.959 10.441 11.116 1.00 81.81 102 ASP A C 1
ATOM 799 O O . ASP A 1 102 ? -1.705 9.511 11.885 1.00 81.81 102 ASP A O 1
ATOM 803 N N . THR A 1 103 ? -2.501 10.259 9.910 1.00 81.31 103 THR A N 1
ATOM 804 C CA . THR A 1 103 ? -2.983 8.963 9.390 1.00 81.31 103 THR A CA 1
ATOM 805 C C . THR A 1 103 ? -1.952 8.244 8.516 1.00 81.31 103 THR A C 1
ATOM 807 O O . THR A 1 103 ? -2.238 7.186 7.953 1.00 81.31 103 THR A O 1
ATOM 810 N N . GLY A 1 104 ? -0.752 8.813 8.375 1.00 76.69 104 GLY A N 1
ATOM 811 C CA . GLY A 1 104 ? 0.382 8.169 7.728 1.00 76.69 104 GLY A CA 1
ATOM 812 C C . GLY A 1 104 ? 1.150 7.234 8.665 1.00 76.69 104 GLY A C 1
ATOM 813 O O . GLY A 1 104 ? 0.770 6.979 9.807 1.00 76.69 104 GLY A O 1
ATOM 814 N N . HIS A 1 105 ? 2.296 6.744 8.190 1.00 81.69 105 HIS A N 1
ATOM 815 C CA . HIS A 1 105 ? 3.216 5.887 8.956 1.00 81.69 105 HIS A CA 1
ATOM 816 C C . HIS A 1 105 ? 4.185 6.692 9.847 1.00 81.69 105 HIS A C 1
ATOM 818 O O . HIS A 1 105 ? 5.353 6.331 10.012 1.00 81.69 105 HIS A O 1
ATOM 824 N N . GLY A 1 106 ? 3.709 7.823 10.378 1.00 79.81 106 GLY A N 1
ATOM 825 C CA . GLY A 1 106 ? 4.435 8.684 11.311 1.00 79.81 106 GLY A CA 1
ATOM 826 C C . GLY A 1 106 ? 4.497 8.099 12.724 1.00 79.81 106 GLY A C 1
ATOM 827 O O . GLY A 1 106 ? 4.303 6.902 12.932 1.00 79.81 106 GLY A O 1
ATOM 828 N N . ASP A 1 107 ? 4.760 8.940 13.721 1.00 84.25 107 ASP A N 1
ATOM 829 C CA . ASP A 1 107 ? 4.980 8.485 15.103 1.00 84.25 107 ASP A CA 1
ATOM 830 C C . ASP A 1 107 ? 3.761 7.765 15.697 1.00 84.25 107 ASP A C 1
ATOM 832 O O . ASP A 1 107 ? 3.908 6.752 16.384 1.00 84.25 107 ASP A O 1
ATOM 836 N N . SER A 1 108 ? 2.555 8.210 15.330 1.00 88.19 108 SER A N 1
ATOM 837 C CA . SER A 1 108 ? 1.293 7.578 15.722 1.00 88.19 108 SER A CA 1
ATOM 838 C C . SER A 1 108 ? 1.140 6.140 15.221 1.00 88.19 108 SER A C 1
ATOM 840 O O . SER A 1 108 ? 0.443 5.359 15.864 1.00 88.19 108 SER A O 1
ATOM 842 N N . PHE A 1 109 ? 1.791 5.783 14.109 1.00 87.56 109 PHE A N 1
ATOM 843 C CA . PHE A 1 109 ? 1.853 4.416 13.593 1.00 87.56 109 PHE A CA 1
ATOM 844 C C . PHE A 1 109 ? 3.038 3.653 14.185 1.00 87.56 109 PHE A C 1
ATOM 846 O O . PHE A 1 109 ? 2.899 2.505 14.597 1.00 87.56 109 PHE A O 1
ATOM 853 N N . LYS A 1 110 ? 4.219 4.284 14.226 1.00 85.25 110 LYS A N 1
ATOM 854 C CA . LYS A 1 110 ? 5.478 3.646 14.643 1.00 85.25 110 LYS A CA 1
ATOM 855 C C . LYS A 1 110 ? 5.407 3.054 16.043 1.00 85.25 110 LYS A C 1
ATOM 857 O O . LYS A 1 110 ? 5.974 1.988 16.262 1.00 85.25 110 LYS A O 1
ATOM 862 N N . GLN A 1 111 ? 4.680 3.697 16.956 1.00 92.81 111 GLN A N 1
ATOM 863 C CA . GLN A 1 111 ? 4.458 3.169 18.305 1.00 92.81 111 GLN A CA 1
ATOM 864 C C . GLN A 1 111 ? 3.811 1.771 18.316 1.00 92.81 111 GLN A C 1
ATOM 866 O O . GLN A 1 111 ? 4.005 1.028 19.268 1.00 92.81 111 GLN A O 1
ATOM 871 N N . TRP A 1 112 ? 3.088 1.394 17.255 1.00 94.06 112 TRP A N 1
ATOM 872 C CA . TRP A 1 112 ? 2.394 0.111 17.130 1.00 94.06 112 TRP A CA 1
ATOM 873 C C . TRP A 1 112 ? 3.172 -0.945 16.341 1.00 94.06 112 TRP A C 1
ATOM 875 O O . TRP A 1 112 ? 2.737 -2.090 16.281 1.00 94.06 112 TRP A O 1
ATOM 885 N N . VAL A 1 113 ? 4.326 -0.601 15.763 1.00 87.69 113 VAL A N 1
ATOM 886 C CA . VAL A 1 113 ? 5.090 -1.513 14.896 1.00 87.69 113 VAL A CA 1
ATOM 887 C C . VAL A 1 113 ? 5.593 -2.732 15.661 1.00 87.69 113 VAL A C 1
ATOM 889 O O . VAL A 1 113 ? 5.216 -3.850 15.327 1.00 87.69 113 VAL A O 1
ATOM 892 N N . GLU A 1 114 ? 6.386 -2.524 16.711 1.00 92.12 114 GLU A N 1
ATOM 893 C CA . GLU A 1 114 ? 6.870 -3.626 17.550 1.00 92.12 114 GLU A CA 1
ATOM 894 C C . GLU A 1 114 ? 5.727 -4.312 18.319 1.00 92.12 114 GLU A C 1
ATOM 896 O O . GLU A 1 114 ? 5.623 -5.537 18.242 1.00 92.12 114 GLU A O 1
ATOM 901 N N . PRO A 1 115 ? 4.803 -3.583 18.988 1.00 95.62 115 PRO A N 1
ATOM 902 C CA . PRO A 1 115 ? 3.763 -4.234 19.784 1.00 95.62 115 PRO A CA 1
ATOM 903 C C . PRO A 1 115 ? 2.768 -5.079 18.975 1.00 95.62 115 PRO A C 1
ATOM 905 O O . PRO A 1 115 ? 2.155 -5.984 19.532 1.00 95.62 115 PRO A O 1
ATOM 908 N N . LEU A 1 116 ? 2.598 -4.807 17.676 1.00 93.12 116 LEU A N 1
ATOM 909 C CA . LEU A 1 116 ? 1.734 -5.591 16.783 1.00 93.12 116 LEU A CA 1
ATOM 910 C C . LEU A 1 116 ? 2.511 -6.484 15.809 1.00 93.12 116 LEU A C 1
ATOM 912 O O . LEU A 1 116 ? 1.915 -7.013 14.862 1.00 93.12 116 LEU A O 1
ATOM 916 N N . ALA A 1 117 ? 3.819 -6.658 16.033 1.00 91.69 117 ALA A N 1
ATOM 917 C CA . ALA A 1 117 ? 4.708 -7.441 15.180 1.00 91.69 117 ALA A CA 1
ATOM 918 C C . ALA A 1 117 ? 4.521 -7.100 13.688 1.00 91.69 117 ALA A C 1
ATOM 920 O O . ALA A 1 117 ? 4.243 -7.969 12.856 1.00 91.69 117 ALA A O 1
ATOM 921 N N . LEU A 1 118 ? 4.592 -5.807 13.369 1.00 84.25 118 LEU A N 1
ATOM 922 C CA . LEU A 1 118 ? 4.480 -5.280 12.014 1.00 84.25 118 LEU A CA 1
ATOM 923 C C . LEU A 1 118 ? 5.873 -5.034 11.439 1.00 84.25 118 LEU A C 1
ATOM 925 O O . LEU A 1 118 ? 6.793 -4.618 12.133 1.00 84.25 118 LEU A O 1
ATOM 929 N N . SER A 1 119 ? 6.012 -5.158 10.126 1.00 74.94 119 SER A N 1
ATOM 930 C CA . SER A 1 119 ? 7.241 -4.793 9.403 1.00 74.94 119 SER A CA 1
ATOM 931 C C . SER A 1 119 ? 7.528 -3.279 9.339 1.00 74.94 119 SER A C 1
ATOM 933 O O . SER A 1 119 ? 8.547 -2.857 8.788 1.00 74.94 119 SER A O 1
ATOM 935 N N . GLY A 1 120 ? 6.622 -2.432 9.843 1.00 64.44 120 GLY A N 1
ATOM 936 C CA . GLY A 1 120 ? 6.759 -0.968 9.846 1.00 64.44 120 GLY A CA 1
ATOM 937 C C . GLY A 1 120 ? 6.626 -0.296 8.474 1.00 64.44 120 GLY A C 1
ATOM 938 O O . GLY A 1 120 ? 6.744 0.924 8.366 1.00 64.44 120 GLY A O 1
ATOM 939 N N . ARG A 1 121 ? 6.367 -1.070 7.416 1.00 63.56 121 ARG A N 1
ATOM 940 C CA . ARG A 1 121 ? 6.065 -0.602 6.055 1.00 63.56 121 ARG A CA 1
ATOM 941 C C . ARG A 1 121 ? 4.843 -1.354 5.529 1.00 63.56 121 ARG A C 1
ATOM 943 O O . ARG A 1 121 ? 4.381 -2.305 6.149 1.00 63.56 121 ARG A O 1
ATOM 950 N N . CYS A 1 122 ? 4.332 -0.964 4.361 1.00 57.09 122 CYS A N 1
ATOM 951 C CA . CYS A 1 122 ? 3.435 -1.844 3.614 1.00 57.09 122 CYS A CA 1
ATOM 952 C C . CYS A 1 122 ? 4.229 -3.100 3.215 1.00 57.09 122 CYS A C 1
ATOM 954 O O . CYS A 1 122 ? 5.057 -3.042 2.299 1.00 57.09 122 CYS A O 1
ATOM 956 N N . SER A 1 123 ? 4.020 -4.205 3.928 1.00 54.53 123 SER A N 1
ATOM 957 C CA . SER A 1 123 ? 4.661 -5.493 3.666 1.00 54.53 123 SER A CA 1
ATOM 958 C C . SER A 1 123 ? 4.343 -5.967 2.247 1.00 54.53 123 SER A C 1
ATOM 960 O O . SER A 1 123 ? 3.281 -5.688 1.696 1.00 54.53 123 SER A O 1
ATOM 962 N N . THR A 1 124 ? 5.294 -6.657 1.614 1.00 58.66 124 THR A N 1
ATOM 963 C CA . THR A 1 124 ? 5.018 -7.435 0.402 1.00 58.66 124 THR A CA 1
ATOM 964 C C . THR A 1 124 ? 4.881 -8.886 0.843 1.00 58.66 124 THR A C 1
ATOM 966 O O . THR A 1 124 ? 5.871 -9.496 1.225 1.00 58.66 124 THR A O 1
ATOM 969 N N . HIS A 1 125 ? 3.664 -9.425 0.829 1.00 56.59 125 HIS A N 1
ATOM 970 C CA . HIS A 1 125 ? 3.376 -10.748 1.404 1.00 56.59 125 HIS A CA 1
ATOM 971 C C . HIS A 1 125 ? 3.712 -11.942 0.503 1.00 56.59 125 HIS A C 1
ATOM 973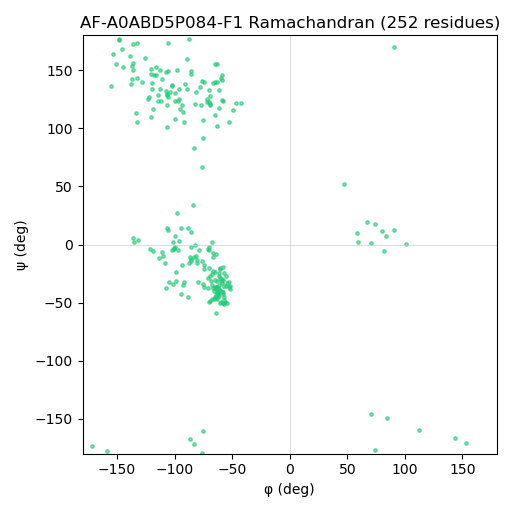 O O . HIS A 1 125 ? 3.647 -13.084 0.944 1.00 56.59 125 HIS A O 1
ATOM 979 N N . TYR A 1 126 ? 4.041 -11.700 -0.762 1.00 55.88 126 TYR A N 1
ATOM 980 C CA . TYR A 1 126 ? 4.414 -12.741 -1.714 1.00 55.88 126 TYR A CA 1
ATOM 981 C C . TYR A 1 126 ? 5.483 -12.226 -2.672 1.00 55.88 126 TYR A C 1
ATOM 983 O O . TYR A 1 126 ? 5.544 -11.030 -2.968 1.00 55.88 126 TYR A O 1
ATOM 991 N N . GLU A 1 127 ? 6.302 -13.134 -3.199 1.00 59.78 127 GLU A N 1
ATOM 992 C CA . GLU A 1 127 ? 7.239 -12.803 -4.269 1.00 59.78 127 GLU A CA 1
ATOM 993 C C . GLU A 1 127 ? 6.482 -12.238 -5.472 1.00 59.78 127 GLU A C 1
ATOM 995 O O . GLU A 1 127 ? 5.542 -12.847 -5.994 1.00 59.78 127 GLU A O 1
ATOM 1000 N N . LYS A 1 128 ? 6.869 -11.031 -5.891 1.00 66.88 128 LYS A N 1
ATOM 1001 C CA . LYS A 1 128 ? 6.208 -10.335 -6.994 1.00 66.88 128 LYS A CA 1
ATOM 1002 C C . LYS A 1 128 ? 6.520 -11.056 -8.296 1.00 66.88 128 LYS A C 1
ATOM 1004 O O . LYS A 1 128 ? 7.681 -11.177 -8.678 1.00 66.88 128 LYS A O 1
ATOM 1009 N N . GLN A 1 129 ? 5.470 -11.467 -8.987 1.00 74.88 129 GLN A N 1
ATOM 1010 C CA . GLN A 1 129 ? 5.559 -12.142 -10.273 1.00 74.88 129 GLN A CA 1
ATOM 1011 C C . GLN A 1 129 ? 5.557 -11.112 -11.411 1.00 74.88 129 GLN A C 1
ATOM 1013 O O . GLN A 1 129 ? 5.091 -9.981 -11.213 1.00 74.88 129 GLN A O 1
ATOM 1018 N N . PRO A 1 130 ? 6.031 -11.460 -12.619 1.00 78.38 130 PRO A N 1
ATOM 1019 C CA . PRO A 1 130 ? 6.007 -10.543 -13.754 1.00 78.38 130 PRO A CA 1
ATOM 1020 C C . PRO A 1 130 ? 4.621 -9.939 -14.018 1.00 78.38 130 PRO A C 1
ATOM 1022 O O . PRO A 1 130 ? 4.516 -8.743 -14.287 1.00 78.38 130 PRO A O 1
ATOM 1025 N N . GLU A 1 131 ? 3.547 -10.718 -13.853 1.00 80.00 131 GLU A N 1
ATOM 1026 C CA . GLU A 1 131 ? 2.159 -10.277 -14.088 1.00 80.00 131 GLU A CA 1
ATOM 1027 C C . GLU A 1 131 ? 1.675 -9.209 -13.093 1.00 80.00 131 GLU A C 1
ATOM 1029 O O . GLU A 1 131 ? 0.613 -8.612 -13.278 1.00 80.00 131 GLU A O 1
ATOM 1034 N N . ASP A 1 132 ? 2.427 -8.949 -12.021 1.00 69.25 132 ASP A N 1
ATOM 1035 C CA . ASP A 1 132 ? 2.131 -7.850 -11.104 1.00 69.25 132 ASP A CA 1
ATOM 1036 C C . ASP A 1 132 ? 2.490 -6.489 -11.716 1.00 69.25 132 ASP A C 1
ATOM 1038 O O . ASP A 1 132 ? 1.976 -5.453 -11.280 1.00 69.25 132 ASP A O 1
ATOM 1042 N N . TYR A 1 133 ? 3.320 -6.466 -12.760 1.00 73.12 133 TYR A N 1
ATOM 1043 C CA . TYR A 1 133 ? 3.852 -5.250 -13.355 1.00 73.12 133 TYR A CA 1
ATOM 1044 C C . TYR A 1 133 ? 3.288 -4.977 -14.746 1.00 73.12 133 TYR A C 1
ATOM 1046 O O . TYR A 1 133 ? 3.099 -5.865 -15.568 1.00 73.12 133 TYR A O 1
ATOM 1054 N N . LYS A 1 134 ? 3.061 -3.690 -15.025 1.00 72.00 134 LYS A N 1
ATOM 1055 C CA . LYS A 1 134 ? 2.632 -3.228 -16.350 1.00 72.00 134 LYS A CA 1
ATOM 1056 C C . LYS A 1 134 ? 3.797 -3.237 -17.348 1.00 72.00 134 LYS A C 1
ATOM 1058 O O . LYS A 1 134 ? 3.582 -3.475 -18.530 1.00 72.00 134 LYS A O 1
ATOM 1063 N N . TYR A 1 135 ? 4.997 -2.951 -16.852 1.00 78.06 135 TYR A N 1
ATOM 1064 C CA . TYR A 1 135 ? 6.257 -2.969 -17.582 1.00 78.06 135 TYR A CA 1
ATOM 1065 C C . TYR A 1 135 ? 7.211 -3.914 -16.862 1.00 78.06 135 TYR A C 1
ATOM 1067 O O . TYR A 1 135 ? 7.418 -3.758 -15.658 1.00 78.06 135 TYR A O 1
ATOM 1075 N N . ARG A 1 136 ? 7.755 -4.901 -17.562 1.00 92.25 136 ARG A N 1
ATOM 1076 C CA . ARG A 1 136 ? 8.509 -6.021 -16.986 1.00 92.25 136 ARG A CA 1
ATOM 1077 C C . ARG A 1 136 ? 9.899 -6.052 -17.595 1.00 92.25 136 ARG A C 1
ATOM 1079 O O . ARG A 1 136 ? 10.011 -6.050 -18.812 1.00 92.25 136 ARG A O 1
ATOM 1086 N N . PHE A 1 137 ? 10.933 -6.075 -16.769 1.00 89.12 137 PHE A N 1
ATOM 1087 C CA . PHE A 1 137 ? 12.319 -6.142 -17.211 1.00 89.12 137 PHE A CA 1
ATOM 1088 C C . PHE A 1 137 ? 12.812 -7.581 -17.197 1.00 89.12 137 PHE A C 1
ATOM 1090 O O . PHE A 1 137 ? 12.649 -8.296 -16.204 1.00 89.12 137 PHE A O 1
ATOM 1097 N N . TYR A 1 138 ? 13.467 -7.967 -18.282 1.00 92.38 138 TYR A N 1
ATOM 1098 C CA . TYR A 1 138 ? 14.112 -9.260 -18.433 1.00 92.38 138 TYR A CA 1
ATOM 1099 C C . TYR A 1 138 ? 15.549 -9.052 -18.890 1.00 92.38 138 TYR A C 1
ATOM 1101 O O . TYR A 1 138 ? 15.816 -8.205 -19.739 1.00 92.38 138 TYR A O 1
ATOM 1109 N N . CYS A 1 139 ? 16.469 -9.834 -18.340 1.00 88.94 139 CYS A N 1
ATOM 1110 C CA . CYS A 1 139 ? 17.836 -9.873 -18.844 1.00 88.94 139 CYS A CA 1
ATOM 1111 C C . CYS A 1 139 ? 17.865 -10.559 -20.215 1.00 88.94 139 CYS A C 1
ATOM 1113 O O . CYS A 1 139 ? 17.263 -11.626 -20.372 1.00 88.94 139 CYS A O 1
ATOM 1115 N N . ILE A 1 140 ? 18.563 -9.965 -21.188 1.00 89.88 140 ILE A N 1
ATOM 1116 C CA . ILE A 1 140 ? 18.708 -10.562 -22.525 1.00 89.88 140 ILE A CA 1
ATOM 1117 C C . ILE A 1 140 ? 19.566 -11.834 -22.506 1.00 89.88 140 ILE A C 1
ATOM 1119 O O . ILE A 1 140 ? 19.263 -12.776 -23.231 1.00 89.88 140 ILE A O 1
ATOM 1123 N N . ASP A 1 141 ? 20.541 -11.909 -21.598 1.00 87.81 141 ASP A N 1
ATOM 1124 C CA . ASP A 1 141 ? 21.477 -13.035 -21.469 1.00 87.81 141 ASP A CA 1
ATOM 1125 C C . ASP A 1 141 ? 20.956 -14.148 -20.542 1.00 87.81 141 ASP A C 1
ATOM 1127 O O . ASP A 1 141 ? 21.687 -15.046 -20.130 1.00 87.81 141 ASP A O 1
ATOM 1131 N N . GLY A 1 142 ? 19.660 -14.125 -20.216 1.00 81.75 142 GLY A N 1
ATOM 1132 C CA . GLY A 1 142 ? 18.993 -15.280 -19.615 1.00 81.75 142 GLY A CA 1
ATOM 1133 C C . GLY A 1 142 ? 19.001 -15.345 -18.088 1.00 81.75 142 GLY A C 1
ATOM 1134 O O . GLY A 1 142 ? 18.565 -16.353 -17.540 1.00 81.75 142 GLY A O 1
ATOM 1135 N N . CYS A 1 143 ? 19.364 -14.270 -17.371 1.00 82.62 143 CYS A N 1
ATOM 1136 C CA . CYS A 1 143 ? 19.114 -14.190 -15.916 1.00 82.62 143 CYS A CA 1
ATOM 1137 C C . CYS A 1 143 ? 17.613 -14.185 -15.557 1.00 82.62 143 CYS A C 1
ATOM 1139 O O . CYS A 1 143 ? 17.255 -14.267 -14.386 1.00 82.62 143 CYS A O 1
ATOM 1141 N N . GLY A 1 144 ? 16.731 -14.089 -16.555 1.00 85.62 144 GLY A N 1
ATOM 1142 C CA . GLY A 1 144 ? 15.288 -14.164 -16.378 1.00 85.62 144 GLY A CA 1
ATOM 1143 C C . GLY A 1 144 ? 14.664 -12.825 -15.998 1.00 85.62 144 GLY A C 1
ATOM 1144 O O . GLY A 1 144 ? 15.103 -11.762 -16.445 1.00 85.62 144 GLY A O 1
ATOM 1145 N N . PHE A 1 145 ? 13.578 -12.893 -15.228 1.00 88.31 145 PHE A N 1
ATOM 1146 C CA . PHE A 1 145 ? 12.838 -11.722 -14.770 1.00 88.31 145 PHE A CA 1
ATOM 1147 C C . PHE A 1 145 ? 13.628 -10.962 -13.705 1.00 88.31 145 PHE A C 1
ATOM 1149 O O . PHE A 1 145 ? 13.994 -11.522 -12.677 1.00 88.31 145 PHE A O 1
ATOM 1156 N N . ILE A 1 146 ? 13.845 -9.670 -13.942 1.00 85.75 146 ILE A N 1
ATOM 1157 C CA . ILE A 1 146 ? 14.628 -8.806 -13.050 1.00 85.75 146 ILE A CA 1
ATOM 1158 C C . ILE A 1 146 ? 13.720 -7.987 -12.127 1.00 85.75 146 ILE A C 1
ATOM 1160 O O . ILE A 1 146 ? 14.082 -7.665 -10.998 1.00 85.75 146 ILE A O 1
ATOM 1164 N N . GLY A 1 147 ? 12.524 -7.628 -12.595 1.00 81.56 147 GLY A N 1
ATOM 1165 C CA . GLY A 1 147 ? 11.589 -6.782 -11.859 1.00 81.56 147 GLY A CA 1
ATOM 1166 C C . GLY A 1 147 ? 10.669 -6.010 -12.797 1.00 81.56 147 GLY A C 1
ATOM 1167 O O . GLY A 1 147 ? 10.656 -6.236 -14.003 1.00 81.56 147 GLY A O 1
ATOM 1168 N N . GLY A 1 148 ? 9.897 -5.054 -12.279 1.00 82.12 148 GLY A N 1
ATOM 1169 C CA . GLY A 1 148 ? 9.006 -4.277 -13.139 1.00 82.12 148 GLY A CA 1
ATOM 1170 C C . GLY A 1 148 ? 8.562 -2.928 -12.590 1.00 82.12 148 GLY A C 1
ATOM 1171 O O . GLY A 1 148 ? 8.981 -2.470 -11.522 1.00 82.12 148 GLY A O 1
ATOM 1172 N N . ARG A 1 149 ? 7.711 -2.251 -13.364 1.00 76.81 149 ARG A N 1
ATOM 1173 C CA . ARG A 1 149 ? 7.061 -0.979 -13.034 1.00 76.81 149 ARG A CA 1
ATOM 1174 C C . ARG A 1 149 ? 5.572 -1.059 -13.338 1.00 76.81 149 ARG A C 1
ATOM 1176 O O . ARG A 1 149 ? 5.138 -1.636 -14.329 1.00 76.81 149 ARG A O 1
ATOM 1183 N N . HIS A 1 150 ? 4.761 -0.419 -12.503 1.00 67.31 150 HIS A N 1
ATOM 1184 C CA . HIS A 1 150 ? 3.316 -0.311 -12.746 1.00 67.31 150 HIS A CA 1
ATOM 1185 C C . HIS A 1 150 ? 2.947 0.888 -13.640 1.00 67.31 150 HIS A C 1
ATOM 1187 O O . HIS A 1 150 ? 1.802 1.002 -14.078 1.00 67.31 150 HIS A O 1
ATOM 1193 N N . ARG A 1 151 ? 3.906 1.787 -13.904 1.00 64.88 151 ARG A N 1
ATOM 1194 C CA . ARG A 1 151 ? 3.782 2.974 -14.763 1.00 64.88 151 ARG A CA 1
ATOM 1195 C C . ARG A 1 151 ? 5.036 3.146 -15.622 1.00 64.88 151 ARG A C 1
ATOM 1197 O O . ARG A 1 151 ? 6.070 2.572 -15.293 1.00 64.88 151 ARG A O 1
ATOM 1204 N N . TRP A 1 152 ? 4.926 3.943 -16.685 1.00 69.00 152 TRP A N 1
ATOM 1205 C CA . TRP A 1 152 ? 6.091 4.363 -17.467 1.00 69.00 152 TRP A CA 1
ATOM 1206 C C . TRP A 1 152 ? 7.069 5.116 -16.560 1.00 69.00 152 TRP A C 1
ATOM 1208 O O . TRP A 1 152 ? 6.639 5.821 -15.643 1.00 69.00 152 TRP A O 1
ATOM 1218 N N . SER A 1 153 ? 8.366 4.933 -16.778 1.00 72.88 153 SER A N 1
ATOM 1219 C CA . SER A 1 153 ? 9.422 5.577 -15.993 1.00 72.88 153 SER A CA 1
ATOM 1220 C C . SER A 1 153 ? 10.687 5.702 -16.830 1.00 72.88 153 SER A C 1
ATOM 1222 O O . SER A 1 153 ? 10.835 4.958 -17.794 1.00 72.88 153 SER A O 1
ATOM 1224 N N . VAL A 1 154 ? 11.625 6.549 -16.404 1.00 76.19 154 VAL A N 1
ATOM 1225 C CA . VAL A 1 154 ? 12.946 6.687 -17.043 1.00 76.19 154 VAL A CA 1
ATOM 1226 C C . VAL A 1 154 ? 13.651 5.333 -17.191 1.00 76.19 154 VAL A C 1
ATOM 1228 O O . VAL A 1 154 ? 14.267 5.072 -18.210 1.00 76.19 154 VAL A O 1
ATOM 1231 N N . ALA A 1 155 ? 13.503 4.421 -16.224 1.00 73.31 155 ALA A N 1
ATOM 1232 C CA . ALA A 1 155 ? 14.067 3.073 -16.327 1.00 73.31 155 ALA A CA 1
ATOM 1233 C C . ALA A 1 155 ? 13.441 2.232 -17.458 1.00 73.31 155 ALA A C 1
ATOM 1235 O O . ALA A 1 155 ? 14.114 1.379 -18.018 1.00 73.31 155 ALA A O 1
ATOM 1236 N N . VAL A 1 156 ? 12.162 2.457 -17.788 1.00 78.38 156 VAL A N 1
ATOM 1237 C CA . VAL A 1 156 ? 11.504 1.796 -18.930 1.00 78.38 156 VAL A CA 1
ATOM 1238 C C . VAL A 1 156 ? 12.073 2.351 -20.232 1.00 78.38 156 VAL A C 1
ATOM 1240 O O . VAL A 1 156 ? 12.512 1.558 -21.050 1.00 78.38 156 VAL A O 1
ATOM 1243 N N . ALA A 1 157 ? 12.144 3.679 -20.377 1.00 76.81 157 ALA A N 1
ATOM 1244 C CA . ALA A 1 157 ? 12.726 4.323 -21.558 1.00 76.81 157 ALA A CA 1
ATOM 1245 C C . ALA A 1 157 ? 14.185 3.889 -21.779 1.00 76.81 157 ALA A C 1
ATOM 1247 O O . ALA A 1 157 ? 14.519 3.343 -22.822 1.00 76.81 157 ALA A O 1
ATOM 1248 N N . ARG A 1 158 ? 15.019 3.969 -20.738 1.00 82.25 158 ARG A N 1
ATOM 1249 C CA . ARG A 1 158 ? 16.423 3.542 -20.800 1.00 82.25 158 ARG A CA 1
ATOM 1250 C C . ARG A 1 158 ? 16.608 2.062 -21.151 1.00 82.25 158 ARG A C 1
ATOM 1252 O O . ARG A 1 158 ? 17.627 1.704 -21.726 1.00 82.25 158 ARG A O 1
ATOM 1259 N N . ALA A 1 159 ? 15.678 1.183 -20.770 1.00 86.62 159 ALA A N 1
ATOM 1260 C CA . ALA A 1 159 ? 15.751 -0.226 -21.165 1.00 86.62 159 ALA A CA 1
ATOM 1261 C C . ALA A 1 159 ? 15.453 -0.412 -22.658 1.00 86.62 159 ALA A C 1
ATOM 1263 O O . ALA A 1 159 ? 16.122 -1.207 -23.303 1.00 86.62 159 ALA A O 1
ATOM 1264 N N . ILE A 1 160 ? 14.510 0.357 -23.209 1.00 87.62 160 ILE A N 1
ATOM 1265 C CA . ILE A 1 160 ? 14.223 0.379 -24.652 1.00 87.62 160 ILE A CA 1
ATOM 1266 C C . ILE A 1 160 ? 15.436 0.912 -25.427 1.00 87.62 160 ILE A C 1
ATOM 1268 O O . ILE A 1 160 ? 15.857 0.324 -26.412 1.00 87.62 160 ILE A O 1
ATOM 1272 N N . GLU A 1 161 ? 16.060 1.978 -24.927 1.00 86.06 161 GLU A N 1
ATOM 1273 C CA . GLU A 1 161 ? 17.274 2.577 -25.502 1.00 86.06 161 GLU A CA 1
ATOM 1274 C C . GLU A 1 161 ? 18.543 1.717 -25.316 1.00 86.06 161 GLU A C 1
ATOM 1276 O O . GLU A 1 161 ? 19.623 2.103 -25.762 1.00 86.06 161 GLU A O 1
ATOM 1281 N N . GLY A 1 162 ? 18.460 0.581 -24.612 1.00 87.75 162 GLY A N 1
ATOM 1282 C CA . GLY A 1 162 ? 19.597 -0.315 -24.373 1.00 87.75 162 GLY A CA 1
ATOM 1283 C C . GLY A 1 162 ? 20.622 0.191 -23.347 1.00 87.75 162 GLY A C 1
ATOM 1284 O O . GLY A 1 162 ? 21.743 -0.311 -23.293 1.00 87.75 162 GLY A O 1
ATOM 1285 N N . THR A 1 163 ? 20.265 1.172 -22.513 1.00 87.50 163 THR A N 1
ATOM 1286 C CA . THR A 1 163 ? 21.153 1.762 -21.491 1.00 87.50 163 THR A CA 1
ATOM 1287 C C . THR A 1 163 ? 20.885 1.261 -20.067 1.00 87.50 163 THR A C 1
ATOM 1289 O O . THR A 1 163 ? 21.617 1.607 -19.139 1.00 87.50 163 THR A O 1
ATOM 1292 N N . GLN A 1 164 ? 19.846 0.445 -19.844 1.00 86.94 164 GLN A N 1
ATOM 1293 C CA . GLN A 1 164 ? 19.690 -0.302 -18.589 1.00 86.94 164 GLN A CA 1
ATOM 1294 C C . GLN A 1 164 ? 20.374 -1.660 -18.656 1.00 86.94 164 GLN A C 1
ATOM 1296 O O . GLN A 1 164 ? 20.163 -2.419 -19.599 1.00 86.94 164 GLN A O 1
ATOM 1301 N N . ILE A 1 165 ? 21.119 -1.979 -17.598 1.00 86.62 165 ILE A N 1
ATOM 1302 C CA . ILE A 1 165 ? 21.879 -3.220 -17.463 1.00 86.62 165 ILE A CA 1
ATOM 1303 C C . ILE A 1 165 ? 21.371 -4.075 -16.303 1.00 86.62 165 ILE A C 1
ATOM 1305 O O . ILE A 1 165 ? 20.810 -3.586 -15.318 1.00 86.62 165 ILE A O 1
ATOM 1309 N N . CYS A 1 166 ? 21.565 -5.379 -16.433 1.00 81.19 166 CYS A N 1
ATOM 1310 C CA . CYS A 1 166 ? 21.304 -6.365 -15.407 1.00 81.19 166 CYS A CA 1
ATOM 1311 C C . CYS A 1 166 ? 22.352 -6.241 -14.305 1.00 81.19 166 CYS A C 1
ATOM 1313 O O . CYS A 1 166 ? 23.530 -6.444 -14.556 1.00 81.19 166 CYS A O 1
ATOM 1315 N N . GLY A 1 167 ? 21.928 -6.025 -13.060 1.00 75.12 167 GLY A N 1
ATOM 1316 C CA . GLY A 1 167 ? 22.854 -5.959 -11.921 1.00 75.12 167 GLY A CA 1
ATOM 1317 C C . GLY A 1 167 ? 23.554 -7.279 -11.561 1.00 75.12 167 GLY A C 1
ATOM 1318 O O . GLY A 1 167 ? 24.266 -7.321 -10.566 1.00 75.12 167 GLY A O 1
ATOM 1319 N N . THR A 1 168 ? 23.319 -8.365 -12.307 1.00 78.19 168 THR A N 1
ATOM 1320 C CA . THR A 1 168 ? 23.936 -9.683 -12.075 1.00 78.19 168 THR A CA 1
ATOM 1321 C C . THR A 1 168 ? 24.986 -10.044 -13.123 1.00 78.19 168 THR A C 1
ATOM 1323 O O . THR A 1 168 ? 25.979 -10.675 -12.780 1.00 78.19 168 THR A O 1
ATOM 1326 N N . CYS A 1 169 ? 24.767 -9.688 -14.389 1.00 83.31 169 CYS A N 1
ATOM 1327 C CA . CYS A 1 169 ? 25.645 -10.076 -15.501 1.00 83.31 169 CYS A CA 1
ATOM 1328 C C . CYS A 1 169 ? 26.034 -8.907 -16.414 1.00 83.31 169 CYS A C 1
ATOM 1330 O O . CYS A 1 169 ? 26.655 -9.133 -17.446 1.00 83.31 169 CYS A O 1
ATOM 1332 N N . ASP A 1 170 ? 25.626 -7.682 -16.075 1.00 87.31 170 ASP A N 1
ATOM 1333 C CA . ASP A 1 170 ? 25.857 -6.442 -16.826 1.00 87.31 170 ASP A CA 1
ATOM 1334 C C . ASP A 1 170 ? 25.303 -6.411 -18.265 1.00 87.31 170 ASP A C 1
ATOM 1336 O O . ASP A 1 170 ? 25.408 -5.394 -18.951 1.00 87.31 170 ASP A O 1
ATOM 1340 N N . ALA A 1 171 ? 24.629 -7.474 -18.712 1.00 87.12 171 ALA A N 1
ATOM 1341 C CA . ALA A 1 171 ? 23.917 -7.512 -19.983 1.00 87.12 171 ALA A CA 1
ATOM 1342 C C . ALA A 1 171 ? 22.747 -6.521 -20.009 1.00 87.12 171 ALA A C 1
ATOM 1344 O O . ALA A 1 171 ? 22.174 -6.188 -18.969 1.00 87.12 171 ALA A O 1
ATOM 1345 N N . GLN A 1 172 ? 22.337 -6.078 -21.198 1.00 91.62 172 GLN A N 1
ATOM 1346 C CA . GLN A 1 172 ? 21.206 -5.158 -21.327 1.00 91.62 172 GLN A CA 1
ATOM 1347 C C . GLN A 1 172 ? 19.891 -5.787 -20.839 1.00 91.62 172 GLN A C 1
ATOM 1349 O O . GLN A 1 172 ? 19.697 -7.007 -20.811 1.00 91.62 172 GLN A O 1
ATOM 1354 N N . LEU A 1 173 ? 18.955 -4.932 -20.443 1.00 90.62 173 LEU A N 1
ATOM 1355 C CA . LEU A 1 173 ? 17.603 -5.346 -20.096 1.00 90.62 173 LEU A CA 1
ATOM 1356 C C . LEU A 1 173 ? 16.662 -5.093 -21.267 1.00 90.62 173 LEU A C 1
ATOM 1358 O O . LEU A 1 173 ? 16.578 -3.967 -21.742 1.00 90.62 173 LEU A O 1
ATOM 1362 N N . ARG A 1 174 ? 15.870 -6.099 -21.654 1.00 93.12 174 ARG A N 1
ATOM 1363 C CA . ARG A 1 174 ? 14.667 -5.866 -22.465 1.00 93.12 174 ARG A CA 1
ATOM 1364 C C . ARG A 1 174 ? 13.494 -5.540 -21.556 1.00 93.12 174 ARG A C 1
ATOM 1366 O O . ARG A 1 174 ? 13.396 -6.063 -20.440 1.00 93.12 174 ARG A O 1
ATOM 1373 N N . VAL A 1 175 ? 12.560 -4.737 -22.050 1.00 93.00 175 VAL A N 1
ATOM 1374 C CA . VAL A 1 175 ? 11.324 -4.428 -21.332 1.00 93.00 175 VAL A CA 1
ATOM 1375 C C . VAL A 1 175 ? 10.097 -4.874 -22.120 1.00 93.00 175 VAL A C 1
ATOM 1377 O O . VAL A 1 175 ? 9.973 -4.637 -23.314 1.00 93.00 175 VAL A O 1
ATOM 1380 N N . GLU A 1 176 ? 9.165 -5.532 -21.438 1.00 93.62 176 GLU A N 1
ATOM 1381 C CA . GLU A 1 176 ? 7.850 -5.876 -21.975 1.00 93.62 176 GLU A CA 1
ATOM 1382 C C . GLU A 1 176 ? 6.776 -4.977 -21.368 1.00 93.62 176 GLU A C 1
ATOM 1384 O O . GLU A 1 176 ? 6.632 -4.909 -20.146 1.00 93.62 176 GLU A O 1
ATOM 1389 N N . GLY A 1 177 ? 5.974 -4.332 -22.211 1.00 84.62 177 GLY A N 1
ATOM 1390 C CA . GLY A 1 177 ? 4.754 -3.634 -21.823 1.00 84.62 177 GLY A CA 1
ATOM 1391 C C . GLY A 1 177 ? 3.523 -4.554 -21.791 1.00 84.62 177 GLY A C 1
ATOM 1392 O O . GLY A 1 177 ? 3.643 -5.779 -21.877 1.00 84.62 177 GLY A O 1
ATOM 1393 N N . PRO A 1 178 ? 2.308 -3.978 -21.712 1.00 75.12 178 PRO A N 1
ATOM 1394 C CA . PRO A 1 178 ? 1.054 -4.739 -21.758 1.00 75.12 178 PRO A CA 1
ATOM 1395 C C . PRO A 1 178 ? 0.857 -5.533 -23.053 1.00 75.12 178 PRO A C 1
ATOM 1397 O O . PRO A 1 178 ? 0.191 -6.561 -23.037 1.00 75.12 178 PRO A O 1
ATOM 1400 N N . ASN A 1 179 ? 1.433 -5.044 -24.155 1.00 82.7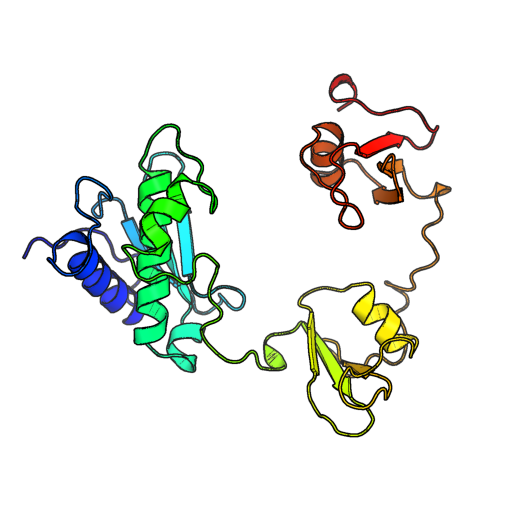5 179 ASN A N 1
ATOM 1401 C CA . ASN A 1 179 ? 1.216 -5.566 -25.504 1.00 82.75 179 ASN A CA 1
ATOM 1402 C C . ASN A 1 179 ? 2.419 -6.365 -26.040 1.00 82.75 179 ASN A C 1
ATOM 1404 O O . ASN A 1 179 ? 2.485 -6.617 -27.236 1.00 82.75 179 ASN A O 1
ATOM 1408 N N . GLY A 1 180 ? 3.364 -6.753 -25.176 1.00 87.44 180 GLY A N 1
ATOM 1409 C CA . GLY A 1 180 ? 4.576 -7.479 -25.567 1.00 87.44 180 GLY A CA 1
ATOM 1410 C C . GLY A 1 180 ? 5.849 -6.655 -25.398 1.00 87.44 180 GLY A C 1
ATOM 1411 O O . GLY A 1 180 ? 5.879 -5.713 -24.603 1.00 87.44 180 GLY A O 1
ATOM 1412 N N . VAL A 1 181 ? 6.907 -7.054 -26.102 1.00 90.38 181 VAL A N 1
ATOM 1413 C CA . VAL A 1 181 ? 8.226 -6.405 -26.054 1.00 90.38 181 VAL A CA 1
ATOM 1414 C C . VAL A 1 181 ? 8.125 -4.967 -26.563 1.00 90.38 181 VAL A C 1
ATOM 1416 O O . VAL A 1 181 ? 7.373 -4.689 -27.495 1.00 90.38 181 VAL A O 1
ATOM 1419 N N . LEU A 1 182 ? 8.832 -4.053 -25.904 1.00 84.94 182 LEU A N 1
ATOM 1420 C CA . LEU A 1 182 ? 8.994 -2.677 -26.353 1.00 84.94 182 LEU A CA 1
ATOM 1421 C C . LEU A 1 182 ? 10.425 -2.525 -26.866 1.00 84.94 182 LEU A C 1
ATOM 1423 O O . LEU A 1 182 ? 11.350 -2.411 -26.065 1.00 84.94 182 LEU A O 1
ATOM 1427 N N . ASP A 1 183 ? 10.577 -2.552 -28.186 1.00 83.69 183 ASP A N 1
ATOM 1428 C CA . ASP A 1 183 ? 11.867 -2.359 -28.862 1.00 83.69 183 ASP A CA 1
ATOM 1429 C C . ASP A 1 183 ? 12.090 -0.890 -29.260 1.00 83.69 183 ASP A C 1
ATOM 1431 O O . ASP A 1 183 ? 13.217 -0.462 -29.477 1.00 83.69 183 ASP A O 1
ATOM 1435 N N . GLU A 1 184 ? 11.016 -0.098 -29.289 1.00 78.81 184 GLU A N 1
ATOM 1436 C CA . GLU A 1 184 ? 11.037 1.336 -29.571 1.00 78.81 184 GLU A CA 1
ATOM 1437 C C . GLU A 1 184 ? 10.118 2.073 -28.592 1.00 78.81 184 GLU A C 1
ATOM 1439 O O . GLU A 1 184 ? 9.127 1.523 -28.087 1.00 78.81 184 GLU A O 1
ATOM 1444 N N . ILE A 1 185 ? 10.454 3.330 -28.293 1.00 63.91 185 ILE A N 1
ATOM 1445 C CA . ILE A 1 185 ? 9.590 4.189 -27.489 1.00 63.91 185 ILE A CA 1
ATOM 1446 C C . ILE A 1 185 ? 8.356 4.495 -28.353 1.00 63.91 185 ILE A C 1
ATOM 1448 O O . ILE A 1 185 ? 8.511 5.017 -29.453 1.00 63.91 185 ILE A O 1
ATOM 1452 N N . PRO A 1 186 ? 7.125 4.156 -27.916 1.00 63.12 186 PRO A N 1
ATOM 1453 C CA . PRO A 1 186 ? 5.944 4.366 -28.749 1.00 63.12 186 PRO A CA 1
ATOM 1454 C C . PRO A 1 186 ? 5.780 5.839 -29.130 1.00 63.12 186 PRO A C 1
ATOM 1456 O O . PRO A 1 186 ? 5.938 6.675 -28.258 1.00 63.12 186 PRO A O 1
ATOM 1459 N N . GLU A 1 187 ? 5.351 6.170 -30.351 1.00 54.16 187 GLU A N 1
ATOM 1460 C CA . GLU A 1 187 ? 5.248 7.569 -30.830 1.00 54.16 187 GLU A CA 1
ATOM 1461 C C . GLU A 1 187 ? 4.463 8.514 -29.895 1.00 54.16 187 GLU A C 1
ATOM 1463 O O . GLU A 1 187 ? 4.830 9.666 -29.700 1.00 54.16 187 GLU A O 1
ATOM 1468 N N . TRP A 1 188 ? 3.403 8.032 -29.233 1.00 54.78 188 TRP A N 1
ATOM 1469 C CA . TRP A 1 188 ? 2.634 8.810 -28.237 1.00 54.78 188 TRP A CA 1
ATOM 1470 C C . TRP A 1 188 ? 3.399 9.078 -26.922 1.00 54.78 188 TRP A C 1
ATOM 1472 O O . TRP A 1 188 ? 2.863 9.686 -25.989 1.00 54.78 188 TRP A O 1
ATOM 1482 N N . ARG A 1 189 ? 4.613 8.543 -26.822 1.00 53.66 189 ARG A N 1
ATOM 1483 C CA . ARG A 1 189 ? 5.566 8.561 -25.711 1.00 53.66 189 ARG A CA 1
ATOM 1484 C C . ARG A 1 189 ? 6.977 8.857 -26.171 1.00 53.66 189 ARG A C 1
ATOM 1486 O O . ARG A 1 189 ? 7.831 8.801 -25.298 1.00 53.66 189 ARG A O 1
ATOM 1493 N N . ASP A 1 190 ? 7.210 9.111 -27.463 1.00 43.53 190 ASP A N 1
ATOM 1494 C CA . ASP A 1 190 ? 8.500 9.581 -27.937 1.00 43.53 190 ASP A CA 1
ATOM 1495 C C . ASP A 1 190 ? 8.800 10.800 -27.080 1.00 43.53 190 ASP A C 1
ATOM 1497 O O . ASP A 1 190 ? 8.088 11.811 -27.118 1.00 43.53 190 ASP A O 1
ATOM 1501 N N . ASP A 1 191 ? 9.726 10.605 -26.148 1.00 46.41 191 ASP A N 1
ATOM 1502 C CA . ASP A 1 191 ? 10.132 11.609 -25.199 1.00 46.41 191 ASP A CA 1
ATOM 1503 C C . ASP A 1 191 ? 11.027 12.533 -26.030 1.00 46.41 191 ASP A C 1
ATOM 1505 O O . ASP A 1 191 ? 12.233 12.615 -25.807 1.00 46.41 191 ASP A O 1
ATOM 1509 N N . THR A 1 192 ? 10.437 13.239 -27.013 1.00 40.06 192 THR A N 1
ATOM 1510 C CA . THR A 1 192 ? 10.989 14.510 -27.466 1.00 40.06 192 THR A CA 1
ATOM 1511 C C . THR A 1 192 ? 11.376 15.218 -26.180 1.00 40.06 192 THR A C 1
ATOM 1513 O O . THR A 1 192 ? 10.501 15.331 -25.303 1.00 40.06 192 THR A O 1
ATOM 1516 N N . PRO A 1 193 ? 12.657 15.597 -26.008 1.00 42.91 193 PRO A N 1
ATOM 1517 C CA . PRO A 1 193 ? 13.083 16.328 -24.827 1.00 42.91 193 PRO A CA 1
ATOM 1518 C C . PRO A 1 193 ? 12.049 17.423 -24.645 1.00 42.91 193 PRO A C 1
ATOM 1520 O O . PRO A 1 193 ? 11.752 18.110 -25.621 1.00 42.91 193 PRO A O 1
ATOM 1523 N N . PHE A 1 194 ? 11.379 17.447 -23.486 1.00 48.56 194 PHE A N 1
ATOM 1524 C CA . PHE A 1 194 ? 10.261 18.360 -23.284 1.00 48.56 194 PHE A CA 1
ATOM 1525 C C . PHE A 1 194 ? 10.742 19.729 -23.728 1.00 48.56 194 PHE A C 1
ATOM 1527 O O . PHE A 1 194 ? 11.714 20.226 -23.157 1.00 48.56 194 PHE A O 1
ATOM 1534 N N . ASP A 1 195 ? 10.126 20.278 -24.773 1.00 54.16 195 ASP A N 1
ATOM 1535 C CA . ASP A 1 195 ? 10.449 21.634 -25.153 1.00 54.16 195 ASP A CA 1
ATOM 1536 C C . ASP A 1 195 ? 10.063 22.471 -23.937 1.00 54.16 195 ASP A C 1
ATOM 1538 O O . ASP A 1 195 ? 8.922 2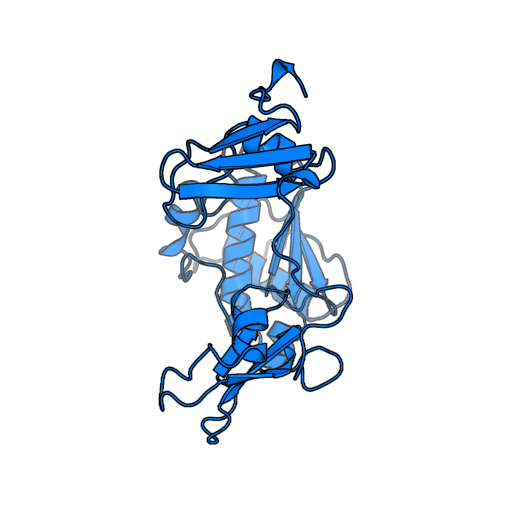2.410 -23.464 1.00 54.16 195 ASP A O 1
ATOM 1542 N N . GLU A 1 196 ? 11.033 23.142 -23.322 1.00 53.75 196 GLU A N 1
ATOM 1543 C CA . GLU A 1 196 ? 10.774 23.969 -22.148 1.00 53.75 196 GLU A CA 1
ATOM 1544 C C . GLU A 1 196 ? 9.675 24.993 -22.482 1.00 53.75 196 GLU A C 1
ATOM 1546 O O . GLU A 1 196 ? 8.865 25.340 -21.617 1.00 53.75 196 GLU A O 1
ATOM 1551 N N . ASP A 1 197 ? 9.561 25.358 -23.762 1.00 61.31 197 ASP A N 1
ATOM 1552 C CA . ASP A 1 197 ? 8.545 26.227 -24.349 1.00 61.31 197 ASP A CA 1
ATOM 1553 C C . ASP A 1 197 ? 7.120 25.634 -24.335 1.00 61.31 197 ASP A C 1
ATOM 1555 O O . ASP A 1 197 ? 6.144 26.381 -24.288 1.00 61.31 197 ASP A O 1
ATOM 1559 N N . ASP A 1 198 ? 6.960 24.309 -24.261 1.00 71.06 198 ASP A N 1
ATOM 1560 C CA . ASP A 1 198 ? 5.653 23.639 -24.139 1.00 71.06 198 ASP A CA 1
ATOM 1561 C C . ASP A 1 198 ? 5.110 23.636 -22.696 1.00 71.06 198 ASP A C 1
ATOM 1563 O O . ASP A 1 198 ? 3.936 23.315 -22.441 1.00 71.06 198 ASP A O 1
ATOM 1567 N N . LEU A 1 199 ? 5.969 23.912 -21.713 1.00 76.62 199 LEU A N 1
ATOM 1568 C CA . LEU A 1 199 ? 5.632 23.847 -20.296 1.00 76.62 199 LEU A CA 1
ATOM 1569 C C . LEU A 1 199 ? 5.139 25.204 -19.795 1.00 76.62 199 LEU A C 1
ATOM 1571 O O . LEU A 1 199 ? 5.922 26.097 -19.494 1.00 76.62 199 LEU A O 1
ATOM 1575 N N . ARG A 1 200 ? 3.825 25.308 -19.577 1.00 85.75 200 ARG A N 1
ATOM 1576 C CA . ARG A 1 200 ? 3.228 26.479 -18.910 1.00 85.75 200 ARG A CA 1
ATOM 1577 C C . ARG A 1 200 ? 3.604 26.618 -17.438 1.00 85.75 200 ARG A C 1
ATOM 1579 O O . ARG A 1 200 ? 3.517 27.709 -16.898 1.00 85.75 200 ARG A O 1
ATOM 1586 N N . TYR A 1 201 ? 3.939 25.509 -16.780 1.00 88.38 201 TYR A N 1
ATOM 1587 C CA . TYR A 1 201 ? 4.299 25.454 -15.365 1.00 88.38 201 TYR A CA 1
ATOM 1588 C C . TYR A 1 201 ? 5.566 24.622 -15.215 1.00 88.38 201 TYR A C 1
ATOM 1590 O O . TYR A 1 201 ? 5.514 23.396 -15.338 1.00 88.38 201 TYR A O 1
ATOM 1598 N N . ARG A 1 202 ? 6.694 25.276 -14.966 1.00 89.19 202 ARG A N 1
ATOM 1599 C CA . ARG A 1 202 ? 8.024 24.670 -14.843 1.00 89.19 202 ARG A CA 1
A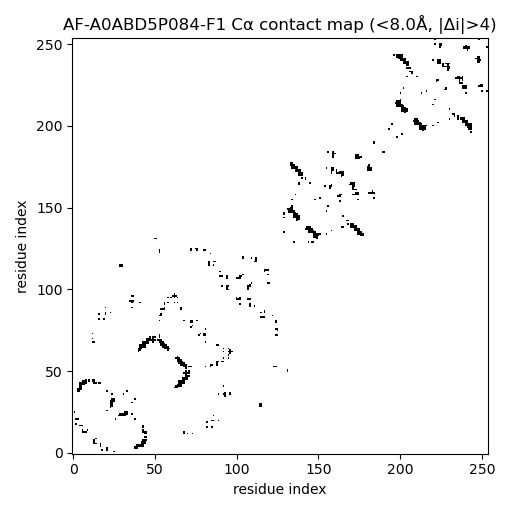TOM 1600 C C . ARG A 1 202 ? 8.401 24.572 -13.368 1.00 89.19 202 ARG A C 1
ATOM 1602 O O . ARG A 1 202 ? 8.157 25.508 -12.619 1.00 89.19 202 ARG A O 1
ATOM 1609 N N . PHE A 1 203 ? 8.959 23.448 -12.939 1.00 88.06 203 PHE A N 1
ATOM 1610 C CA . PHE A 1 203 ? 9.382 23.213 -11.559 1.00 88.06 203 PHE A CA 1
ATOM 1611 C C . PHE A 1 203 ? 10.904 23.266 -11.486 1.00 88.06 203 PHE A C 1
ATOM 1613 O O . PHE A 1 203 ? 11.565 22.449 -12.128 1.00 88.06 203 PHE A O 1
ATOM 1620 N N . TYR A 1 204 ? 11.455 24.180 -10.692 1.00 79.19 204 TYR A N 1
ATOM 1621 C CA . TYR A 1 204 ? 12.895 24.275 -10.474 1.00 79.19 204 TYR A CA 1
ATOM 1622 C C . TYR A 1 204 ? 13.221 23.947 -9.029 1.00 79.19 204 TYR A C 1
ATOM 1624 O O . TYR A 1 204 ? 12.640 24.503 -8.107 1.00 79.19 204 TYR A O 1
ATOM 1632 N N . CYS A 1 205 ? 14.162 23.037 -8.837 1.00 66.50 205 CYS A N 1
ATOM 1633 C CA . CYS A 1 205 ? 14.795 22.821 -7.551 1.00 66.50 205 CYS A CA 1
ATOM 1634 C C . CYS A 1 205 ? 16.039 23.705 -7.462 1.00 66.50 205 CYS A C 1
ATOM 1636 O O . CYS A 1 205 ? 16.828 23.740 -8.408 1.00 66.50 205 CYS A O 1
ATOM 1638 N N . GLU A 1 206 ? 16.266 24.333 -6.310 1.00 69.31 206 GLU A N 1
ATOM 1639 C CA . GLU A 1 206 ? 17.465 25.147 -6.056 1.00 69.31 206 GLU A CA 1
ATOM 1640 C C . GLU A 1 206 ? 18.783 24.391 -6.342 1.00 69.31 206 GLU A C 1
ATOM 1642 O O . GLU A 1 206 ? 19.759 24.981 -6.799 1.00 69.31 206 GLU A O 1
ATOM 1647 N N . ASN A 1 207 ? 18.796 23.068 -6.120 1.00 46.41 207 ASN A N 1
ATOM 1648 C CA . ASN A 1 207 ? 19.988 22.223 -6.218 1.00 46.41 207 ASN A CA 1
ATOM 1649 C C . ASN A 1 207 ? 20.091 21.474 -7.555 1.00 46.41 207 ASN A C 1
ATOM 1651 O O . ASN A 1 207 ? 21.178 21.046 -7.937 1.00 46.41 207 ASN A O 1
ATOM 1655 N N . CYS A 1 208 ? 18.968 21.261 -8.249 1.00 49.59 208 CYS A N 1
ATOM 1656 C CA . CYS A 1 208 ? 18.908 20.403 -9.442 1.00 49.59 208 CYS A CA 1
ATOM 1657 C C . CYS A 1 208 ? 18.478 21.136 -10.718 1.00 49.59 208 CYS A C 1
ATOM 1659 O O . CYS A 1 208 ? 18.497 20.533 -11.788 1.00 49.59 208 CYS A O 1
ATOM 1661 N N . GLY A 1 209 ? 18.097 22.413 -10.632 1.00 66.06 209 GLY A N 1
ATOM 1662 C CA . GLY A 1 209 ? 17.563 23.158 -11.769 1.00 66.06 209 GLY A CA 1
ATOM 1663 C C . GLY A 1 209 ? 16.169 22.667 -12.165 1.00 66.06 209 GLY A C 1
ATOM 1664 O O . GLY A 1 209 ? 15.375 22.295 -11.301 1.00 66.06 209 GLY A O 1
ATOM 1665 N N . LEU A 1 210 ? 15.849 22.684 -13.462 1.00 71.88 210 LEU A N 1
ATOM 1666 C CA . LEU A 1 210 ? 14.550 22.246 -13.979 1.00 71.88 210 LEU A CA 1
ATOM 1667 C C . LEU A 1 210 ? 14.354 20.741 -13.736 1.00 71.88 210 LEU A C 1
ATOM 1669 O O . LEU A 1 210 ? 14.996 19.908 -14.371 1.00 71.88 210 LEU A O 1
ATOM 1673 N N . ILE A 1 211 ? 13.428 20.391 -12.846 1.00 71.94 211 ILE A N 1
ATOM 1674 C CA . ILE A 1 211 ? 13.110 18.996 -12.494 1.00 71.94 211 ILE A CA 1
ATOM 1675 C C . ILE A 1 211 ? 11.852 18.472 -13.205 1.00 71.94 211 ILE A C 1
ATOM 1677 O O . ILE A 1 211 ? 11.467 17.314 -13.038 1.00 71.94 211 ILE A O 1
ATOM 1681 N N . GLY A 1 212 ? 11.184 19.316 -13.996 1.00 80.38 212 GLY A N 1
ATOM 1682 C CA . GLY A 1 212 ? 10.046 18.945 -14.838 1.00 80.38 212 GLY A CA 1
ATOM 1683 C C . GLY A 1 212 ? 8.980 20.035 -14.908 1.00 80.38 212 GLY A C 1
ATOM 1684 O O . GLY A 1 212 ? 9.204 21.166 -14.497 1.00 80.38 212 GLY A O 1
ATOM 1685 N N . GLY A 1 213 ? 7.790 19.704 -15.413 1.00 85.88 213 GLY A N 1
ATOM 1686 C CA . GLY A 1 213 ? 6.698 20.676 -15.489 1.00 85.88 213 GLY A CA 1
ATOM 1687 C C . GLY A 1 213 ? 5.344 20.103 -15.895 1.00 85.88 213 GLY A C 1
ATOM 1688 O O . GLY A 1 213 ? 5.149 18.884 -15.985 1.00 85.88 213 GLY A O 1
ATOM 1689 N N . ARG A 1 214 ? 4.364 20.987 -16.099 1.00 87.88 214 ARG A N 1
ATOM 1690 C CA . ARG A 1 214 ? 3.002 20.675 -16.550 1.00 87.88 214 ARG A CA 1
ATOM 1691 C C . ARG A 1 214 ? 2.549 21.680 -17.607 1.00 87.88 214 ARG A C 1
ATOM 1693 O O . ARG A 1 214 ? 2.779 22.875 -17.486 1.00 87.88 214 ARG A O 1
ATOM 1700 N N . ARG A 1 215 ? 1.813 21.188 -18.605 1.00 85.62 215 ARG A N 1
ATOM 1701 C CA . ARG A 1 215 ? 1.216 22.014 -19.672 1.00 85.62 215 ARG A CA 1
ATOM 1702 C C . ARG A 1 215 ? -0.026 22.798 -19.224 1.00 85.62 215 ARG A C 1
ATOM 1704 O O . ARG A 1 215 ? -0.487 23.681 -19.932 1.00 85.62 215 ARG A O 1
ATOM 1711 N N . GLN A 1 216 ? -0.596 22.447 -18.070 1.00 83.88 216 GLN A N 1
ATOM 1712 C CA . GLN A 1 216 ? -1.810 23.053 -17.523 1.00 83.88 216 GLN A CA 1
ATOM 1713 C C . GLN A 1 216 ? -1.820 22.998 -15.992 1.00 83.88 216 GLN A C 1
ATOM 1715 O O . GLN A 1 216 ? -1.218 22.098 -15.390 1.00 83.88 216 GLN A O 1
ATOM 1720 N N . MET A 1 217 ? -2.562 23.919 -15.375 1.00 85.25 217 MET A N 1
ATOM 1721 C CA . MET A 1 217 ? -2.776 23.954 -13.932 1.00 85.25 217 MET A CA 1
ATOM 1722 C C . MET A 1 217 ? -3.433 22.649 -13.466 1.00 85.25 217 MET A C 1
ATOM 1724 O O . MET A 1 217 ? -4.492 22.252 -13.953 1.00 85.25 217 MET A O 1
ATOM 1728 N N . CYS A 1 218 ? -2.813 21.954 -12.513 1.00 83.88 218 CYS A N 1
ATOM 1729 C CA . CYS A 1 218 ? -3.344 20.701 -11.976 1.00 83.88 218 CYS A CA 1
ATOM 1730 C C . CYS A 1 218 ? -2.974 20.514 -10.501 1.00 83.88 218 CYS A C 1
ATOM 1732 O O . CYS A 1 218 ? -2.223 21.298 -9.924 1.00 83.88 218 CYS A O 1
ATOM 1734 N N . LYS A 1 219 ? -3.470 19.433 -9.884 1.00 85.94 219 LYS A N 1
ATOM 1735 C CA . LYS A 1 219 ? -3.193 19.115 -8.472 1.00 85.94 21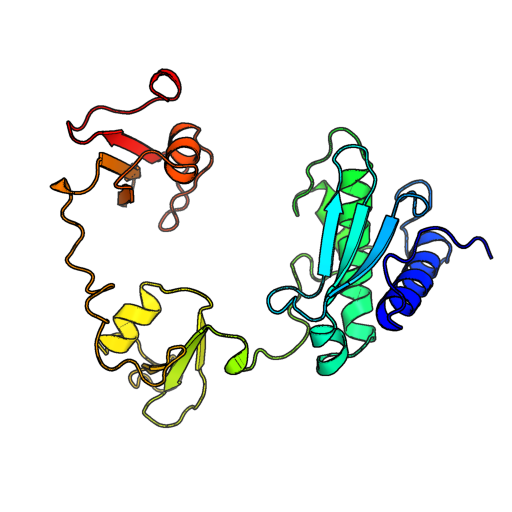9 LYS A CA 1
ATOM 1736 C C . LYS A 1 219 ? -1.696 19.052 -8.156 1.00 85.94 219 LYS A C 1
ATOM 1738 O O . LYS A 1 219 ? -1.308 19.413 -7.055 1.00 85.94 219 LYS A O 1
ATOM 1743 N N . THR A 1 220 ? -0.864 18.611 -9.101 1.00 83.31 220 THR A N 1
ATOM 1744 C CA . THR A 1 220 ? 0.592 18.596 -8.909 1.00 83.31 220 THR A CA 1
ATOM 1745 C C . THR A 1 220 ? 1.165 20.005 -8.844 1.00 83.31 220 THR A C 1
ATOM 1747 O O . THR A 1 220 ? 1.909 20.277 -7.917 1.00 83.31 220 THR A O 1
ATOM 1750 N N . VAL A 1 221 ? 0.779 20.903 -9.761 1.00 87.31 221 VAL A N 1
ATOM 1751 C CA . VAL A 1 221 ? 1.246 22.303 -9.752 1.00 87.31 221 VAL A CA 1
ATOM 1752 C C . VAL A 1 221 ? 0.913 22.958 -8.413 1.00 87.31 221 VAL A C 1
ATOM 1754 O O . VAL A 1 221 ? 1.805 23.456 -7.741 1.00 87.31 221 VAL A O 1
ATOM 1757 N N . ARG A 1 222 ? -0.342 22.838 -7.957 1.00 88.56 222 ARG A N 1
ATOM 1758 C CA . ARG A 1 222 ? -0.763 23.377 -6.652 1.00 88.56 222 ARG A CA 1
ATOM 1759 C C . ARG A 1 222 ? 0.045 22.800 -5.493 1.00 88.56 222 ARG A C 1
ATOM 1761 O O . ARG A 1 222 ? 0.426 23.526 -4.589 1.00 88.56 222 ARG A O 1
ATOM 1768 N N . ARG A 1 223 ? 0.331 21.495 -5.515 1.00 87.38 223 ARG A N 1
ATOM 1769 C CA . ARG A 1 223 ? 1.151 20.858 -4.476 1.00 87.38 223 ARG A CA 1
ATOM 1770 C C . ARG A 1 223 ? 2.586 21.372 -4.448 1.00 87.38 223 ARG A C 1
ATOM 1772 O O . ARG A 1 223 ? 3.138 21.455 -3.361 1.00 87.38 223 ARG A O 1
ATOM 1779 N N . VAL A 1 224 ? 3.185 21.669 -5.599 1.00 87.38 224 VAL A N 1
ATOM 1780 C CA . VAL A 1 224 ? 4.536 22.248 -5.655 1.00 87.38 224 VAL A CA 1
ATOM 1781 C C . VAL A 1 224 ? 4.502 23.683 -5.132 1.00 87.38 224 VAL A C 1
ATOM 1783 O O . VAL A 1 224 ? 5.246 24.000 -4.217 1.00 87.38 224 VAL A O 1
ATOM 1786 N N . VAL A 1 225 ? 3.560 24.505 -5.606 1.00 88.81 225 VAL A N 1
ATOM 1787 C CA . VAL A 1 225 ? 3.389 25.900 -5.155 1.00 88.81 225 VAL A CA 1
ATOM 1788 C C . VAL A 1 225 ? 3.114 26.010 -3.647 1.00 88.81 225 VAL A C 1
ATOM 1790 O O . VAL A 1 225 ? 3.555 26.957 -3.006 1.00 88.81 225 VAL A O 1
ATOM 1793 N N . HIS A 1 226 ? 2.420 25.037 -3.051 1.00 89.06 226 HIS A N 1
ATOM 1794 C CA . HIS A 1 226 ? 2.191 24.975 -1.601 1.00 89.06 226 HIS A CA 1
ATOM 1795 C C . HIS A 1 226 ? 3.329 24.298 -0.806 1.00 89.06 226 HIS A C 1
ATOM 1797 O O . HIS A 1 226 ? 3.124 23.974 0.362 1.00 89.06 226 HIS A O 1
ATOM 1803 N N . GLY A 1 227 ? 4.491 24.022 -1.409 1.00 83.56 227 GLY A N 1
ATOM 1804 C CA . GLY A 1 227 ? 5.637 23.410 -0.717 1.00 83.56 227 GLY A CA 1
ATOM 1805 C C . GLY A 1 227 ? 5.407 21.962 -0.256 1.00 83.56 227 GLY A C 1
ATOM 1806 O O . GLY A 1 227 ? 6.097 21.462 0.624 1.00 83.56 227 GLY A O 1
ATOM 1807 N N . ALA A 1 228 ? 4.425 21.259 -0.829 1.00 83.94 228 ALA A N 1
ATOM 1808 C CA . ALA A 1 228 ? 4.030 19.897 -0.444 1.00 83.94 228 ALA A CA 1
ATOM 1809 C C . ALA A 1 228 ? 4.650 18.809 -1.349 1.00 83.94 228 ALA A C 1
ATOM 1811 O O . ALA A 1 228 ? 4.045 17.744 -1.576 1.00 83.94 228 ALA A O 1
ATOM 1812 N N . THR A 1 229 ? 5.817 19.107 -1.929 1.00 82.88 229 THR A N 1
ATOM 1813 C CA . THR A 1 229 ? 6.563 18.250 -2.862 1.00 82.88 229 THR A CA 1
ATOM 1814 C C . THR A 1 229 ? 8.051 18.299 -2.523 1.00 82.88 229 THR A C 1
ATOM 1816 O O . THR A 1 229 ? 8.569 19.370 -2.242 1.00 82.88 229 THR A O 1
ATOM 1819 N N . ILE A 1 230 ? 8.719 17.147 -2.571 1.00 78.88 230 ILE A N 1
ATOM 1820 C CA . ILE A 1 230 ? 10.173 17.015 -2.412 1.00 78.88 230 ILE A CA 1
ATOM 1821 C C . ILE A 1 230 ? 10.813 16.683 -3.756 1.00 78.88 230 ILE A C 1
ATOM 1823 O O . ILE A 1 230 ? 10.191 16.026 -4.599 1.00 78.88 230 ILE A O 1
ATOM 1827 N N . CYS A 1 231 ? 12.045 17.137 -3.963 1.00 57.31 231 CYS A N 1
ATOM 1828 C CA . CYS A 1 231 ? 12.800 16.816 -5.160 1.00 57.31 231 CYS A CA 1
ATOM 1829 C C . CYS A 1 231 ? 13.165 15.329 -5.132 1.00 57.31 231 CYS A C 1
ATOM 1831 O O . CYS A 1 231 ? 13.887 14.892 -4.244 1.00 57.31 231 CYS A O 1
ATOM 1833 N N . GLU A 1 232 ? 12.726 14.554 -6.128 1.00 67.50 232 GLU A N 1
ATOM 1834 C CA . GLU A 1 232 ? 13.009 13.108 -6.194 1.00 67.50 232 GLU A CA 1
ATOM 1835 C C . GLU A 1 232 ? 14.507 12.787 -6.416 1.00 67.50 232 GLU A C 1
ATOM 1837 O O . GLU A 1 232 ? 14.897 11.621 -6.376 1.00 67.50 232 GLU A O 1
ATOM 1842 N N . HIS A 1 233 ? 15.343 13.804 -6.671 1.00 50.50 233 HIS A N 1
ATOM 1843 C CA . HIS A 1 233 ? 16.779 13.660 -6.929 1.00 50.50 233 HIS A CA 1
ATOM 1844 C C . HIS A 1 233 ? 17.685 14.078 -5.763 1.00 50.50 233 HIS A C 1
ATOM 1846 O O . HIS A 1 233 ? 18.763 13.505 -5.624 1.00 50.50 233 HIS A O 1
ATOM 1852 N N . CYS A 1 234 ? 17.293 15.067 -4.952 1.00 48.88 234 CYS A N 1
ATOM 1853 C CA . CYS A 1 234 ? 18.138 15.618 -3.879 1.00 48.88 234 CYS A CA 1
ATOM 1854 C C . CYS A 1 234 ? 17.404 15.857 -2.553 1.00 48.88 234 CYS A C 1
ATOM 1856 O O . CYS A 1 234 ? 17.976 16.458 -1.649 1.00 48.88 234 CYS A O 1
ATOM 1858 N N . ASP A 1 235 ? 16.138 15.442 -2.455 1.00 61.09 235 ASP A N 1
ATOM 1859 C CA . ASP A 1 235 ? 15.274 15.589 -1.280 1.00 61.09 235 ASP A CA 1
ATOM 1860 C C . ASP A 1 235 ? 15.040 17.037 -0.797 1.00 61.09 235 ASP A C 1
ATOM 1862 O O . ASP A 1 235 ? 14.426 17.243 0.250 1.00 61.09 235 ASP A O 1
ATOM 1866 N N . SER A 1 236 ? 15.453 18.057 -1.564 1.00 58.38 236 SER A N 1
ATOM 1867 C CA . SER A 1 236 ? 15.155 19.457 -1.234 1.00 58.38 236 SER A CA 1
ATOM 1868 C C . SER A 1 236 ? 13.647 19.732 -1.299 1.00 58.38 236 SER A C 1
ATOM 1870 O O . SER A 1 236 ? 12.940 19.251 -2.193 1.00 58.38 236 SER A O 1
ATOM 1872 N N . LEU A 1 237 ? 13.175 20.516 -0.329 1.00 75.75 237 LEU A N 1
ATOM 1873 C CA . LEU A 1 237 ? 11.822 21.073 -0.263 1.00 75.75 237 LEU A CA 1
ATOM 1874 C C . LEU A 1 237 ? 11.702 22.389 -1.047 1.00 75.75 237 LEU A C 1
ATOM 1876 O O . LEU A 1 237 ? 10.592 22.827 -1.342 1.00 75.75 237 LEU A O 1
ATOM 1880 N N . GLU A 1 238 ? 12.833 22.995 -1.409 1.00 79.75 238 GLU A N 1
ATOM 1881 C CA . GLU A 1 238 ? 12.902 24.269 -2.117 1.00 79.75 238 GLU A CA 1
ATOM 1882 C C . GLU A 1 238 ? 12.724 24.024 -3.619 1.00 79.75 238 GLU A C 1
ATOM 1884 O O . GLU A 1 238 ? 13.678 23.855 -4.392 1.00 79.75 238 GLU A O 1
ATOM 1889 N N . ILE A 1 239 ? 11.451 23.932 -4.012 1.00 81.44 239 ILE A N 1
ATOM 1890 C CA . ILE A 1 239 ? 11.020 23.769 -5.397 1.00 81.44 239 ILE A CA 1
ATOM 1891 C C . ILE A 1 239 ? 10.124 24.943 -5.778 1.00 81.44 239 ILE A C 1
ATOM 1893 O O . ILE A 1 239 ? 8.975 25.037 -5.347 1.00 81.44 239 ILE A O 1
ATOM 1897 N N . GLU A 1 240 ? 10.628 25.817 -6.639 1.00 87.00 240 GLU A N 1
ATOM 1898 C CA . GLU A 1 240 ? 9.859 26.923 -7.198 1.00 87.00 240 GLU A CA 1
ATOM 1899 C C . GLU A 1 240 ? 9.069 26.471 -8.434 1.00 87.00 240 GLU A C 1
ATOM 1901 O O . GLU A 1 240 ? 9.498 25.615 -9.211 1.00 87.00 240 GLU A O 1
ATOM 1906 N N . THR A 1 241 ? 7.892 27.063 -8.633 1.00 92.12 241 THR A N 1
ATOM 1907 C CA . THR A 1 241 ? 7.130 26.919 -9.878 1.00 92.12 241 THR A CA 1
ATOM 1908 C C . THR A 1 241 ? 7.223 28.217 -10.659 1.00 92.12 241 THR A C 1
ATOM 1910 O O . THR A 1 241 ? 6.944 29.271 -10.098 1.00 92.12 241 THR A O 1
ATOM 1913 N N . ARG A 1 242 ? 7.574 28.152 -11.943 1.00 91.12 242 ARG A N 1
ATOM 1914 C CA . ARG A 1 242 ? 7.589 29.306 -12.848 1.00 91.12 242 ARG A CA 1
ATOM 1915 C C . ARG A 1 242 ? 6.581 29.139 -13.979 1.00 91.12 242 ARG A C 1
ATOM 1917 O O . ARG A 1 242 ? 6.343 28.013 -14.423 1.00 91.12 242 ARG A O 1
ATOM 1924 N N . ASP A 1 243 ? 5.984 30.239 -14.420 1.00 89.31 243 ASP A N 1
ATOM 1925 C CA . ASP A 1 243 ? 5.111 30.267 -15.594 1.00 89.31 243 ASP A CA 1
ATOM 1926 C C . ASP A 1 243 ? 5.909 30.216 -16.916 1.00 89.31 243 ASP A C 1
ATOM 1928 O O . ASP A 1 243 ? 7.143 30.156 -16.929 1.00 89.31 243 ASP A O 1
ATOM 1932 N N . GLU A 1 244 ? 5.200 30.249 -18.046 1.00 83.31 244 GLU A N 1
ATOM 1933 C CA . GLU A 1 244 ? 5.793 30.285 -19.393 1.00 83.31 244 GLU A CA 1
ATOM 1934 C C . GLU A 1 244 ? 6.710 31.502 -19.621 1.00 83.31 244 GLU A C 1
ATOM 1936 O O . GLU A 1 244 ? 7.704 31.400 -20.342 1.00 83.31 244 GLU A O 1
ATOM 1941 N N . SER A 1 245 ? 6.427 32.621 -18.946 1.00 83.56 245 SER A N 1
ATOM 1942 C CA . SER A 1 245 ? 7.208 33.864 -18.988 1.00 83.56 245 SER A CA 1
ATOM 1943 C C . SER A 1 245 ? 8.379 33.880 -17.993 1.00 83.56 245 SER A C 1
ATOM 1945 O O . SER A 1 245 ? 9.147 34.841 -17.965 1.00 83.56 245 SER A O 1
ATOM 1947 N N . GLY A 1 246 ? 8.539 32.827 -17.185 1.00 80.81 246 GLY A N 1
ATOM 1948 C CA . GLY A 1 246 ? 9.582 32.706 -16.169 1.00 80.81 246 GLY A CA 1
ATOM 1949 C C . GLY A 1 246 ? 9.257 33.379 -14.832 1.00 80.81 246 GLY A C 1
ATOM 1950 O O . GLY A 1 246 ? 10.130 33.423 -13.964 1.00 80.81 246 GLY A O 1
ATOM 1951 N N . ASN A 1 247 ? 8.033 33.874 -14.628 1.00 89.56 247 ASN A N 1
ATOM 1952 C CA . ASN A 1 247 ? 7.622 34.462 -13.354 1.00 89.56 247 ASN A CA 1
ATOM 1953 C C . ASN A 1 247 ? 7.346 33.369 -12.324 1.00 89.56 247 ASN A C 1
ATOM 1955 O O . ASN A 1 247 ? 6.737 32.349 -12.645 1.00 89.56 247 ASN A O 1
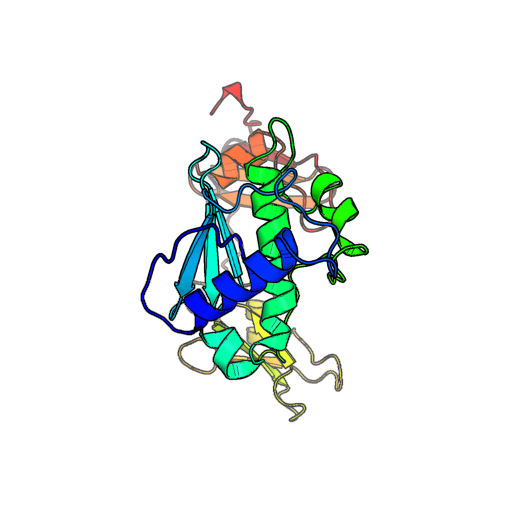ATOM 1959 N N . ILE A 1 248 ? 7.747 33.600 -11.075 1.00 89.56 248 ILE A N 1
ATOM 1960 C CA . ILE A 1 248 ? 7.458 32.682 -9.970 1.00 89.56 248 ILE A CA 1
ATOM 1961 C C . ILE A 1 248 ? 5.959 32.713 -9.669 1.00 89.56 248 ILE A C 1
ATOM 1963 O O . ILE A 1 248 ? 5.391 33.775 -9.429 1.00 89.56 248 ILE A O 1
ATOM 1967 N N . ILE A 1 249 ? 5.345 31.533 -9.643 1.00 89.00 249 ILE A N 1
ATOM 1968 C CA . ILE A 1 249 ? 3.951 31.326 -9.263 1.00 89.00 249 ILE A CA 1
ATOM 1969 C C . ILE A 1 249 ? 3.911 30.983 -7.784 1.00 89.00 249 ILE A C 1
ATOM 1971 O O . ILE A 1 249 ? 4.463 29.972 -7.342 1.00 89.00 249 ILE A O 1
ATOM 1975 N N . THR A 1 250 ? 3.218 31.818 -7.027 1.00 88.31 250 THR A N 1
ATOM 1976 C CA . THR A 1 250 ? 3.007 31.654 -5.594 1.00 88.31 250 THR A CA 1
ATOM 1977 C C . THR A 1 250 ? 1.581 31.198 -5.310 1.00 88.31 250 THR A C 1
ATOM 1979 O O . THR A 1 250 ? 0.724 31.145 -6.190 1.00 88.31 250 THR A O 1
ATOM 1982 N N . SER A 1 251 ? 1.285 30.882 -4.050 1.00 82.38 251 SER A N 1
ATOM 1983 C CA . SER A 1 251 ? -0.071 30.521 -3.623 1.00 82.38 251 SER A CA 1
ATOM 1984 C C . SER A 1 251 ? -1.119 31.605 -3.899 1.00 82.38 251 SER A C 1
ATOM 1986 O O . SER A 1 251 ? -2.304 31.292 -3.910 1.00 82.38 251 SER A O 1
ATOM 1988 N N . ASN A 1 252 ? -0.696 32.857 -4.098 1.00 80.31 252 ASN A N 1
ATOM 1989 C CA . ASN A 1 252 ? -1.582 33.985 -4.387 1.00 80.31 252 ASN A CA 1
ATOM 1990 C C . ASN A 1 252 ? -2.010 34.043 -5.863 1.00 80.31 252 ASN A C 1
ATOM 1992 O O . ASN A 1 252 ? -2.948 34.763 -6.191 1.00 80.31 252 ASN A O 1
ATOM 1996 N N . ASP A 1 253 ? -1.338 33.278 -6.725 1.00 75.69 253 ASP A N 1
ATOM 1997 C CA . ASP A 1 253 ? -1.548 33.230 -8.175 1.00 75.69 253 ASP A CA 1
ATOM 1998 C C . ASP A 1 253 ? -2.378 31.997 -8.609 1.00 75.69 253 ASP A C 1
ATOM 2000 O O . ASP A 1 253 ? -2.566 31.756 -9.805 1.00 75.69 253 ASP A O 1
ATOM 2004 N N . LEU A 1 254 ? -2.835 31.182 -7.641 1.00 75.75 254 LEU A N 1
ATOM 2005 C CA . LEU A 1 254 ? -3.544 29.904 -7.834 1.00 75.75 254 LEU A CA 1
ATOM 2006 C C . LEU A 1 254 ? -5.073 30.000 -7.875 1.00 75.75 254 LEU A C 1
ATOM 2008 O O . LEU A 1 254 ? -5.656 30.805 -7.118 1.00 75.75 254 LEU A O 1
#

Organism: NCBI:txid1586232

Mean predicted aligned error: 14.88 Å

Secondary structure (DSSP, 8-state):
-----EESS--HHHHHHHHHHHHHHHSSSSS--TTT--GGGEEEEEESS--S-SEEEEE-SSS-EEEEEEHHHHHHHHHHHHHHHHHHHHHHHHHHHSTT---SSSHHHHTTTTTTT--SS----SPPPGGG-SEEEEETTS--EEEEESS--HHHHHHHTT--B-TTT-PBEEEEETTEEESS--GGG---PPPGGG-SEEEEETTTEEEEEESS--HHHHHHHTT----TTT--S-EEEEETTSPBP-GGG-

pLDDT: mean 83.24, std 13.19, range [40.06, 98.25]

Solvent-accessible surface area (backbone atoms only — not comparable to full-atom values): 14622 Å² total; per-residue (Å²): 134,90,78,59,45,43,71,72,54,90,49,69,66,17,53,52,49,44,54,51,50,35,44,38,35,74,38,87,87,33,86,50,32,64,92,56,37,65,42,71,41,30,28,22,28,66,30,89,78,43,79,89,51,58,52,46,57,47,67,78,82,81,41,40,30,37,42,37,33,16,47,58,41,43,77,71,41,34,62,74,52,45,50,48,42,51,54,55,35,47,53,44,44,22,28,58,57,38,87,95,49,67,74,58,85,46,71,83,38,53,73,46,17,73,69,60,69,44,86,78,58,90,76,77,73,55,87,84,53,68,88,72,29,44,32,30,33,30,34,71,83,65,82,40,78,75,50,66,31,79,59,92,47,73,71,56,54,33,15,36,73,56,72,30,59,31,96,86,75,64,38,43,21,45,33,28,45,88,89,41,76,39,78,60,71,53,80,99,57,52,75,63,74,75,56,71,89,64,24,42,34,32,32,31,30,85,90,72,42,77,78,49,68,33,70,60,95,44,76,66,55,55,31,34,41,68,57,71,44,62,40,95,86,75,66,44,54,60,42,50,31,23,39,71,86,64,48,78,48,47,71,89,76,110

Sequence (254 aa):
MVTAGNLGDSHALSQRAWEYANEVIFGDEWPLTPDHVDLSRVTFETSTRMVRRHGVCSSDGCGNCTIRLSKRTLDRAGFEALQETIRHELVHAYQQQTTGVDTGHGDSFKQWVEPLALSGRCSTHYEKQPEDYKYRFYCIDGCGFIGGRHRWSVAVARAIEGTQICGTCDAQLRVEGPNGVLDEIPEWRDDTPFDEDDLRYRFYCENCGLIGGRRQMCKTVRRVVHGATICEHCDSLEIETRDESGNIITSNDL

InterPro domains:
  IPR006640 SprT-like [PF10263] (21-116)
  IPR006640 SprT-like [SM00731] (30-176)

Foldseek 3Di:
DDQAAEEPDPDVLQVVLSVLVCCQAVNDLAPHHCVQAVRNLEYEEEDQPDLPAQWAWDDPLQLRIYIYGYPVCCVAQNVVLCSLVSLLRRLLSSQSNDPPHDSDLPPSNVVRCVRSVHPSDRDDRHDDDQVSAQKWKAFPVPPGTDGHHNDDDPLQQCLLVQNDADPPPRGGIWMAGNVGTRNDQPPVRPCPPPPLLQFQKFKQDPVRGTQDGDNDDDPVSLCLLVLNDARPPPRDSRIFIAGSVRHTDHPVND

=== Feature glossary ===
Legend for the data blocks above and below:

— What the protein is —

The amino-acid sequence is the protein's primary structure: the linear order of residues from the N-terminus to the C-terminus, written in one-letter code. Everything else here — the 3D coordinates, the secondary structure, the domain annotations — is ultimately a consequence of this string.

Functional annotations link the protein to curated databases. InterPro entries identify conserved domains and families by matching the sequence against member-database signatures (Pfam, PROSITE, CDD, …). Gene Ontology (GO) terms describe molecular function, biological process, and cellular component in a controlled vocabulary. CATH places the structure in a hierarchical fold classification (Class/Architecture/Topology/Homologous-superfamily). The organism is the source species.

— Where its atoms are —

Atomic coordinates in PDBx/mmCIF format — the same representation the Protein Data Bank distributes. Each line of the _atom_site loop places one backbone atom in Cartesian space (units: ångströms, origin: arbitrary).

The six renders are orthographic views along the three Cartesian axes in both directions. Representation (cartoon, sticks, or surface) and color scheme (sequence-rainbow or by-chain) vary across proteins so the training set covers all the common visualization conventions.

— Local backbone conformation —

Eight-state secondary structure (DSSP): H is the canonical α-helix, G the tighter 3₁₀-helix, I the wider π-helix; E/B are β-structure, T and S are turns and bends, and '-' is everything else. DSSP derives these from the pattern of main-chain N–H···O=C hydrogen bonds, not from the sequence.

Three-state secondary structure (P-SEA) collapses the eight DSSP classes into helix (a), strand (b), and coil (c). P-SEA assigns these from Cα geometry alone — distances and angles — without requiring backbone oxygens, so it works on any Cα trace.

φ (phi) and ψ (psi) are the two rotatable backbone dihedrals per residue: φ is the C(i-1)–N–Cα–C torsion, ψ is the N–Cα–C–N(i+1) torsion, both in degrees on (−180°, 180°]. α-helical residues cluster near (−60°, −45°); β-strand residues near (−120°, +130°). A Ramachandran plot is simply a scatter of (φ, ψ) for every residue.

— Global shape and packing —

The geometric summary reports three shape descriptors. Rg (radius of gyration) measures how spread out the Cα atoms are about their centre of mass; compact globular proteins have small Rg, elongated or unfolded ones large. Cα contacts (<8 Å, |i−j|>4) count long-range residue pairs in spatial proximity — high for tightly packed folds, near zero for rods or random coil. The bounding-box extents give the protein's footprint along x, y, z in Å.

SASA measures how much of the protein is reachable by solvent. It is computed by rolling a water-sized probe over the atomic surface and summing the exposed area (Å²). Per-residue SASA distinguishes core (buried, low SASA) from surface (exposed, high SASA) residues; total SASA is a whole-molecule size measure.

Plot images: a contact map (which residues are close in 3D, as an N×N binary image), a Ramachandran scatter (backbone torsion angles, revealing secondary-structure composition at a glance), and — for AlphaFold structures — a PAE heatmap (pairwise prediction confidence).

— Structural neighborhood —

A 3Di character summarizes, for each residue, the relative orientation of the Cα frame of its nearest spatial neighbor. Because it encodes fold topology rather than chemistry, 3Di alignments detect remote structural similarity that sequence alignment misses.

The Foldseek neighbor list gives the closest experimentally determined structures in the PDB, ranked by structural alignment. TM-score near 1 means near-identical fold; near 0.3 means only rough topology ma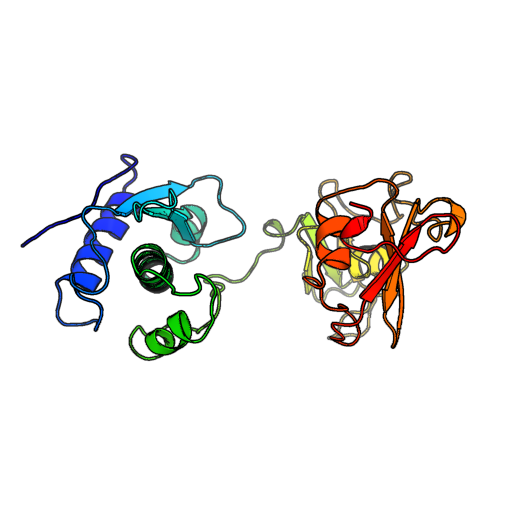tch. This is how one finds what a novel AlphaFold prediction most resembles in the solved-structure universe.

— Confidence and disorder —

For AlphaFold models, the B-factor field carries pLDDT — the model's own estimate of local accuracy on a 0–100 scale. Regions with pLDDT<50 should be treated as essentially unmodeled; they often correspond to intrinsically disordered segments.

Crystallographic B-factors measure how much each atom's electron density is smeared out, in Å². They rise in mobile loops and surface residues and fall in the buried interior. In AlphaFold models this column is repurposed to hold pLDDT instead.

Predicted Aligned Error (PAE) is an AlphaFold confidence matrix: entry (i, j) is the expected error in the position of residue j, in ångströms, when the prediction is superimposed on the true structure at residue i. Low PAE within a block of residues means that block is internally rigid and well-predicted; high PAE between two blocks means their relative placement is uncertain even if each block individually is confident.